Protein AF-0000000068953490 (afdb_homodimer)

Foldseek 3Di:
DPPVQADPLQSVLVVVVVVCLVVLHCPCQVVFADQFAWEAEQQDPDIFTGDLQVSVLVNQVSVFWAPKDWDDKDADNNNFKMKIWMWTAGPRRIKIKIWIFGADPSNHTRYTYIHMDDPVRSVRSCVSSCVVCVVVVCSRNVND/DPPVQADPLQSVLVVVVVVCLVVLHCPCQVVQADQFAWEAEQQDDDIFTGDLQVSVLVNQVSVFWAPKDWDDKDADNNNFKMKIWMWTAGPRRIKIKIWIFGADPSNHTRYTYIHMDDPVRSVRSCVSSCVVCVVVVCSRNVND

Structure (mmCIF, N/CA/C/O backbone):
data_AF-0000000068953490-model_v1
#
loop_
_entity.id
_entity.type
_entity.pdbx_description
1 polymer 'SnoaL-like domain-containing protein'
#
loop_
_atom_site.group_PDB
_atom_site.id
_atom_site.type_symbol
_atom_site.label_atom_id
_atom_site.label_alt_id
_atom_site.label_comp_id
_atom_site.label_asym_id
_atom_site.label_entity_id
_atom_site.label_seq_id
_atom_site.pdbx_PDB_ins_code
_atom_site.Cartn_x
_atom_site.Cartn_y
_atom_site.Cartn_z
_atom_site.occupancy
_atom_site.B_iso_or_equiv
_atom_site.auth_seq_id
_atom_site.auth_comp_id
_atom_site.auth_asym_id
_atom_site.auth_atom_id
_atom_site.pdbx_PDB_model_num
ATOM 1 N N . MET A 1 1 ? -9.57 1.646 17.422 1 34.06 1 MET A N 1
ATOM 2 C CA . MET A 1 1 ? -9.07 0.283 17.266 1 34.06 1 MET A CA 1
ATOM 3 C C . MET A 1 1 ? -7.746 0.105 18 1 34.06 1 MET A C 1
ATOM 5 O O . MET A 1 1 ? -6.805 0.868 17.781 1 34.06 1 MET A O 1
ATOM 9 N N . THR A 1 2 ? -7.766 -0.18 19.203 1 41.41 2 THR A N 1
ATOM 10 C CA . THR A 1 2 ? -6.609 -0.344 20.078 1 41.41 2 THR A CA 1
ATOM 11 C C . THR A 1 2 ? -5.566 -1.246 19.438 1 41.41 2 THR A C 1
ATOM 13 O O . THR A 1 2 ? -5.836 -2.414 19.141 1 41.41 2 THR A O 1
ATOM 16 N N . THR A 1 3 ? -4.73 -0.692 18.531 1 54.97 3 THR A N 1
ATOM 17 C CA . THR A 1 3 ? -3.637 -1.532 18.062 1 54.97 3 THR A CA 1
ATOM 18 C C . THR A 1 3 ? -2.748 -1.966 19.219 1 54.97 3 THR A C 1
ATOM 20 O O . THR A 1 3 ? -2.102 -1.132 19.859 1 54.97 3 THR A O 1
ATOM 23 N N . THR A 1 4 ? -3.029 -3.111 19.734 1 63.22 4 THR A N 1
ATOM 24 C CA . THR A 1 4 ? -2.457 -3.566 21 1 63.22 4 THR A CA 1
ATOM 25 C C . THR A 1 4 ? -0.944 -3.717 20.891 1 63.22 4 THR A C 1
ATOM 27 O O . THR A 1 4 ? -0.24 -3.754 21.906 1 63.22 4 THR A O 1
ATOM 30 N N . ASN A 1 5 ? -0.38 -3.436 19.703 1 84.12 5 ASN A N 1
ATOM 31 C CA . ASN A 1 5 ? 1.035 -3.791 19.688 1 84.12 5 ASN A CA 1
ATOM 32 C C . ASN A 1 5 ? 1.907 -2.588 19.328 1 84.12 5 ASN A C 1
ATOM 34 O O . ASN A 1 5 ? 3.119 -2.727 19.156 1 84.12 5 ASN A O 1
ATOM 38 N N . LEU A 1 6 ? 1.265 -1.384 19.375 1 91.69 6 LEU A N 1
ATOM 39 C CA . LEU A 1 6 ? 2.045 -0.165 19.188 1 91.69 6 LEU A CA 1
ATOM 40 C C . LEU A 1 6 ? 2.619 0.313 20.531 1 91.69 6 LEU A C 1
ATOM 42 O O . LEU A 1 6 ? 2.002 0.122 21.578 1 91.69 6 LEU A O 1
ATOM 46 N N . ILE A 1 7 ? 3.836 0.939 20.438 1 94.06 7 ILE A N 1
ATOM 47 C CA . ILE A 1 7 ? 4.34 1.554 21.656 1 94.06 7 ILE A CA 1
ATOM 48 C C . ILE A 1 7 ? 3.34 2.588 22.156 1 94.06 7 ILE A C 1
ATOM 50 O O . ILE A 1 7 ? 2.65 3.236 21.375 1 94.06 7 ILE A O 1
ATOM 54 N N . PRO A 1 8 ? 3.201 2.756 23.438 1 93.94 8 PRO A N 1
ATOM 55 C CA . PRO A 1 8 ? 2.162 3.617 24 1 93.94 8 PRO A CA 1
ATOM 56 C C . PRO A 1 8 ? 2.203 5.039 23.453 1 93.94 8 PRO A C 1
ATOM 58 O O . PRO A 1 8 ? 1.158 5.613 23.141 1 93.94 8 PRO A O 1
ATOM 61 N N . ALA A 1 9 ? 3.418 5.598 23.312 1 94.75 9 ALA A N 1
ATOM 62 C CA . ALA A 1 9 ? 3.531 6.961 22.812 1 94.75 9 ALA A CA 1
ATOM 63 C C . ALA A 1 9 ? 2.99 7.062 21.391 1 94.75 9 ALA A C 1
ATOM 65 O O . ALA A 1 9 ? 2.371 8.062 21.016 1 94.75 9 ALA A O 1
ATOM 66 N N . ALA A 1 10 ? 3.205 6.023 20.594 1 96.81 10 ALA A N 1
ATOM 67 C CA . ALA A 1 10 ? 2.701 5.996 19.234 1 96.81 10 ALA A CA 1
ATOM 68 C C . ALA A 1 10 ? 1.184 5.844 19.203 1 96.81 10 ALA A C 1
ATOM 70 O O . ALA A 1 10 ? 0.513 6.375 18.312 1 96.81 10 ALA A O 1
ATOM 71 N N . GLN A 1 11 ? 0.674 5.121 20.141 1 96.12 11 GLN A N 1
ATOM 72 C CA . GLN A 1 11 ? -0.771 4.941 20.234 1 96.12 11 GLN A CA 1
ATOM 73 C C . GLN A 1 11 ? -1.479 6.277 20.438 1 96.12 11 GLN A C 1
ATOM 75 O O . GLN A 1 11 ? -2.525 6.531 19.828 1 96.12 11 GLN A O 1
ATOM 80 N N . ALA A 1 12 ? -0.931 7.07 21.281 1 95.38 12 ALA A N 1
ATOM 81 C CA . ALA A 1 12 ? -1.506 8.391 21.547 1 95.38 12 ALA A CA 1
ATOM 82 C C . ALA A 1 12 ? -1.511 9.242 20.281 1 95.38 12 ALA A C 1
ATOM 84 O O . ALA A 1 12 ? -2.492 9.93 19.984 1 95.38 12 ALA A O 1
ATOM 85 N N . SER A 1 13 ? -0.402 9.195 19.531 1 97.19 13 SER A N 1
ATOM 86 C CA . SER A 1 13 ? -0.314 9.93 18.266 1 97.19 13 SER A CA 1
ATOM 87 C C . SER A 1 13 ? -1.329 9.414 17.266 1 97.19 13 SER A C 1
ATOM 89 O O . SER A 1 13 ? -1.956 10.203 16.547 1 97.19 13 SER A O 1
ATOM 91 N N . LEU A 1 14 ? -1.494 8.117 17.203 1 96.81 14 LEU A N 1
ATOM 92 C CA . LEU A 1 14 ? -2.445 7.516 16.266 1 96.81 14 LEU A CA 1
ATOM 93 C C . LEU A 1 14 ? -3.875 7.918 16.625 1 96.81 14 LEU A C 1
ATOM 95 O O . LEU A 1 14 ? -4.684 8.195 15.734 1 96.81 14 LEU A O 1
ATOM 99 N N . GLU A 1 15 ? -4.18 7.922 17.875 1 95.75 15 GLU A N 1
ATOM 100 C CA . GLU A 1 15 ? -5.492 8.375 18.312 1 95.75 15 GLU A CA 1
ATOM 101 C C . GLU A 1 15 ? -5.738 9.828 17.922 1 95.75 15 GLU A C 1
ATOM 103 O O . GLU A 1 15 ? -6.82 10.172 17.453 1 95.75 15 GLU A O 1
ATOM 108 N N . ALA A 1 16 ? -4.773 10.656 18.172 1 95.75 16 ALA A N 1
ATOM 109 C CA . ALA A 1 16 ? -4.871 12.055 17.766 1 95.75 16 ALA A CA 1
ATOM 110 C C . ALA A 1 16 ? -5.086 12.188 16.266 1 95.75 16 ALA A C 1
ATOM 112 O O . ALA A 1 16 ? -5.871 13.023 15.812 1 95.75 16 ALA A O 1
ATOM 113 N N . TRP A 1 17 ? -4.41 11.359 15.5 1 95.94 17 TRP A N 1
ATOM 114 C CA . TRP A 1 17 ? -4.562 11.32 14.055 1 95.94 17 TRP A CA 1
ATOM 115 C C . TRP A 1 17 ? -6.008 11.023 13.664 1 95.94 17 TRP A C 1
ATOM 117 O O . TRP A 1 17 ? -6.602 11.742 12.859 1 95.94 17 TRP A O 1
ATOM 127 N N . HIS A 1 18 ? -6.559 10.008 14.242 1 95.06 18 HIS A N 1
ATOM 128 C CA . HIS A 1 18 ? -7.93 9.617 13.945 1 95.06 18 HIS A CA 1
ATOM 129 C C . HIS A 1 18 ? -8.914 10.727 14.328 1 95.06 18 HIS A C 1
ATOM 131 O O . HIS A 1 18 ? -9.883 10.969 13.609 1 95.06 18 HIS A O 1
ATOM 137 N N . GLN A 1 19 ? -8.641 11.398 15.391 1 94.19 19 GLN A N 1
ATOM 138 C CA . GLN A 1 19 ? -9.5 12.492 15.828 1 94.19 19 GLN A CA 1
ATOM 139 C C . GLN A 1 19 ? -9.445 13.656 14.852 1 94.19 19 GLN A C 1
ATOM 141 O O . GLN A 1 19 ? -10.469 14.273 14.547 1 94.19 19 GLN A O 1
ATOM 146 N N . MET A 1 20 ? -8.281 13.969 14.398 1 93.62 20 MET A N 1
ATOM 147 C CA . MET A 1 20 ? -8.125 15.055 13.438 1 93.62 20 MET A CA 1
ATOM 148 C C . MET A 1 20 ? -8.906 14.773 12.164 1 93.62 20 MET A C 1
ATOM 150 O O . MET A 1 20 ? -9.57 15.656 11.625 1 93.62 20 MET A O 1
ATOM 154 N N . LEU A 1 21 ? -8.82 13.539 11.68 1 90.44 21 LEU A N 1
ATOM 155 C CA . LEU A 1 21 ? -9.555 13.141 10.484 1 90.44 21 LEU A CA 1
ATOM 156 C C . LEU A 1 21 ? -11.062 13.227 10.719 1 90.44 21 LEU A C 1
ATOM 158 O O . LEU A 1 21 ? -11.797 13.727 9.867 1 90.44 21 LEU A O 1
ATOM 162 N N . ALA A 1 22 ? -11.461 12.773 11.891 1 89.94 22 ALA A N 1
ATOM 163 C CA . ALA A 1 22 ? -12.875 12.781 12.234 1 89.94 22 ALA A CA 1
ATOM 164 C C . ALA A 1 22 ? -13.414 14.211 12.305 1 89.94 22 ALA A C 1
ATOM 166 O O . ALA A 1 22 ? -14.562 14.461 11.93 1 89.94 22 ALA A O 1
ATOM 167 N N . ASN A 1 23 ? -12.555 15.125 12.672 1 89.88 23 ASN A N 1
ATOM 168 C CA . ASN A 1 23 ? -12.969 16.516 12.859 1 89.88 23 ASN A CA 1
ATOM 169 C C . ASN A 1 23 ? -12.758 17.328 11.586 1 89.88 23 ASN A C 1
ATOM 171 O O . ASN A 1 23 ? -13.18 18.484 11.508 1 89.88 23 ASN A O 1
ATOM 175 N N . GLY A 1 24 ? -12.062 16.781 10.664 1 85.81 24 GLY A N 1
ATOM 176 C CA . GLY A 1 24 ? -11.797 17.484 9.422 1 85.81 24 GLY A CA 1
ATOM 177 C C . GLY A 1 24 ? -10.797 18.609 9.578 1 85.81 24 GLY A C 1
ATOM 178 O O . GLY A 1 24 ? -10.836 19.578 8.828 1 85.81 24 GLY A O 1
ATOM 179 N N . SER A 1 25 ? -10.039 18.578 10.617 1 88.75 25 SER A N 1
ATOM 180 C CA . SER A 1 25 ? -9.055 19.625 10.891 1 88.75 25 SER A CA 1
ATOM 181 C C . SER A 1 25 ? -7.688 19.031 11.203 1 88.75 25 SER A C 1
ATOM 183 O O . SER A 1 25 ? -7.59 18.031 11.938 1 88.75 25 SER A O 1
ATOM 185 N N . MET A 1 26 ? -6.641 19.703 10.578 1 88.5 26 MET A N 1
ATOM 186 C CA . MET A 1 26 ? -5.273 19.25 10.82 1 88.5 26 MET A CA 1
ATOM 187 C C . MET A 1 26 ? -4.586 20.109 11.867 1 88.5 26 MET A C 1
ATOM 189 O O . MET A 1 26 ? -3.363 20.078 12 1 88.5 26 MET A O 1
ATOM 193 N N . ALA A 1 27 ? -5.23 20.844 12.594 1 87.75 27 ALA A N 1
ATOM 194 C CA . ALA A 1 27 ? -4.684 21.797 13.562 1 87.75 27 ALA A CA 1
ATOM 195 C C . ALA A 1 27 ? -3.818 21.094 14.602 1 87.75 27 ALA A C 1
ATOM 197 O O . ALA A 1 27 ? -2.855 21.672 15.109 1 87.75 27 ALA A O 1
ATOM 198 N N . GLY A 1 28 ? -3.932 19.844 14.875 1 91.62 28 GLY A N 1
ATOM 199 C CA . GLY A 1 28 ? -3.17 19.125 15.883 1 91.62 28 GLY A CA 1
ATOM 200 C C . GLY A 1 28 ? -2.008 18.328 15.312 1 91.62 28 GLY A C 1
ATOM 201 O O . GLY A 1 28 ? -1.308 17.625 16.031 1 91.62 28 GLY A O 1
ATOM 202 N N . LEU A 1 29 ? -1.695 18.547 14.062 1 94.25 29 LEU A N 1
ATOM 203 C CA . LEU A 1 29 ? -0.716 17.719 13.375 1 94.25 29 LEU A CA 1
ATOM 204 C C . LEU A 1 29 ? 0.684 17.953 13.938 1 94.25 29 LEU A C 1
ATOM 206 O O . LEU A 1 29 ? 1.436 17 14.148 1 94.25 29 LEU A O 1
ATOM 210 N N . ASP A 1 30 ? 1.033 19.156 14.273 1 93.62 30 ASP A N 1
ATOM 211 C CA . ASP A 1 30 ? 2.369 19.516 14.742 1 93.62 30 ASP A CA 1
ATOM 212 C C . ASP A 1 30 ? 2.713 18.766 16.031 1 93.62 30 ASP A C 1
ATOM 214 O O . ASP A 1 30 ? 3.875 18.453 16.281 1 93.62 30 ASP A O 1
ATOM 218 N N . ALA A 1 31 ? 1.752 18.484 16.781 1 95.06 31 ALA A N 1
ATOM 219 C CA . ALA A 1 31 ? 1.963 17.859 18.094 1 95.06 31 ALA A CA 1
ATOM 220 C C . ALA A 1 31 ? 2.367 16.391 17.938 1 95.06 31 ALA A C 1
ATOM 222 O O . ALA A 1 31 ? 2.939 15.812 18.859 1 95.06 31 ALA A O 1
ATOM 223 N N . ILE A 1 32 ? 2.086 15.836 16.797 1 97.25 32 ILE A N 1
ATOM 224 C CA . ILE A 1 32 ? 2.293 14.391 16.719 1 97.25 32 ILE A CA 1
ATOM 225 C C . ILE A 1 32 ? 3.283 14.078 15.594 1 97.25 32 ILE A C 1
ATOM 227 O O . ILE A 1 32 ? 3.533 12.906 15.289 1 97.25 32 ILE A O 1
ATOM 231 N N . VAL A 1 33 ? 3.848 15.055 14.969 1 97.94 33 VAL A N 1
ATOM 232 C CA . VAL A 1 33 ? 4.766 14.844 13.852 1 97.94 33 VAL A CA 1
ATOM 233 C C . VAL A 1 33 ? 6.172 15.281 14.25 1 97.94 33 VAL A C 1
ATOM 235 O O . VAL A 1 33 ? 6.352 16.312 14.891 1 97.94 33 VAL A O 1
ATOM 238 N N . ALA A 1 34 ? 7.18 14.516 13.883 1 97.88 34 ALA A N 1
ATOM 239 C CA . ALA A 1 34 ? 8.578 14.844 14.141 1 97.88 34 ALA A CA 1
ATOM 240 C C . ALA A 1 34 ? 9.055 15.984 13.25 1 97.88 34 ALA A C 1
ATOM 242 O O . ALA A 1 34 ? 8.516 16.188 12.156 1 97.88 34 ALA A O 1
ATOM 243 N N . ASP A 1 35 ? 10.117 16.656 13.609 1 93.5 35 ASP A N 1
ATOM 244 C CA . ASP A 1 35 ? 10.648 17.781 12.859 1 93.5 35 ASP A CA 1
ATOM 245 C C . ASP A 1 35 ? 11.18 17.344 11.492 1 93.5 35 ASP A C 1
ATOM 247 O O . ASP A 1 35 ? 11.031 18.062 10.5 1 93.5 35 ASP A O 1
ATOM 251 N N . GLU A 1 36 ? 11.734 16.203 11.492 1 94.88 36 GLU A N 1
ATOM 252 C CA . GLU A 1 36 ? 12.367 15.711 10.273 1 94.88 36 GLU A CA 1
ATOM 253 C C . GLU A 1 36 ? 11.461 14.734 9.523 1 94.88 36 GLU A C 1
ATOM 255 O O . GLU A 1 36 ? 11.938 13.836 8.836 1 94.88 36 GLU A O 1
ATOM 260 N N . VAL A 1 37 ? 10.188 14.867 9.75 1 97.62 37 VAL A N 1
ATOM 261 C CA . VAL A 1 37 ? 9.219 13.969 9.141 1 97.62 37 VAL A CA 1
ATOM 262 C C . VAL A 1 37 ? 9.375 14 7.621 1 97.62 37 VAL A C 1
ATOM 264 O O . VAL A 1 37 ? 9.703 15.039 7.047 1 97.62 37 VAL A O 1
ATOM 267 N N . VAL A 1 38 ? 9.164 12.875 7.004 1 97.75 38 VAL A N 1
ATOM 268 C CA . VAL A 1 38 ? 9.148 12.758 5.551 1 97.75 38 VAL A CA 1
ATOM 269 C C . VAL A 1 38 ? 7.809 12.188 5.09 1 97.75 38 VAL A C 1
ATOM 271 O O . VAL A 1 38 ? 7.316 11.211 5.66 1 97.75 38 VAL A O 1
ATOM 274 N N . PHE A 1 39 ? 7.262 12.875 4.078 1 97.94 39 PHE A N 1
ATOM 275 C CA . PHE A 1 39 ? 6.059 12.375 3.424 1 97.94 39 PHE A CA 1
ATOM 276 C C . PHE A 1 39 ? 6.398 11.758 2.072 1 97.94 39 PHE A C 1
ATOM 278 O O . PHE A 1 39 ? 7.07 12.383 1.249 1 97.94 39 PHE A O 1
ATOM 285 N N . ARG A 1 40 ? 5.969 10.539 1.843 1 98.38 40 ARG A N 1
ATOM 286 C CA . ARG A 1 40 ? 6.145 9.859 0.564 1 98.38 40 ARG A CA 1
ATOM 287 C C . ARG A 1 40 ? 4.805 9.664 -0.141 1 98.38 40 ARG A C 1
ATOM 289 O O . ARG A 1 40 ? 3.979 8.867 0.298 1 98.38 40 ARG A O 1
ATOM 296 N N . SER A 1 41 ? 4.652 10.375 -1.213 1 97.62 41 SER A N 1
ATOM 297 C CA . SER A 1 41 ? 3.42 10.438 -1.995 1 97.62 41 SER A CA 1
ATOM 298 C C . SER A 1 41 ? 3.244 9.18 -2.84 1 97.62 41 SER A C 1
ATOM 300 O O . SER A 1 41 ? 4.227 8.594 -3.305 1 97.62 41 SER A O 1
ATOM 302 N N . PRO A 1 42 ? 1.965 8.805 -3.039 1 98.38 42 PRO A N 1
ATOM 303 C CA . PRO A 1 42 ? 1.751 7.73 -4.012 1 98.38 42 PRO A CA 1
ATOM 304 C C . PRO A 1 42 ? 2.088 8.156 -5.441 1 98.38 42 PRO A C 1
ATOM 306 O O . PRO A 1 42 ? 2.242 7.305 -6.32 1 98.38 42 PRO A O 1
ATOM 309 N N . VAL A 1 43 ? 2.248 9.391 -5.648 1 97.5 43 VAL A N 1
ATOM 310 C CA . VAL A 1 43 ? 2.391 9.93 -6.996 1 97.5 43 VAL A CA 1
ATOM 311 C C . VAL A 1 43 ? 3.861 10.234 -7.277 1 97.5 43 VAL A C 1
ATOM 313 O O . VAL A 1 43 ? 4.402 9.805 -8.297 1 97.5 43 VAL A O 1
ATOM 316 N N . ALA A 1 44 ? 4.488 10.883 -6.352 1 96.19 44 ALA A N 1
ATOM 317 C CA . ALA A 1 44 ? 5.812 11.453 -6.594 1 96.19 44 ALA A CA 1
ATOM 318 C C . ALA A 1 44 ? 6.91 10.5 -6.125 1 96.19 44 ALA A C 1
ATOM 320 O O . ALA A 1 44 ? 6.773 9.844 -5.09 1 96.19 44 ALA A O 1
ATOM 321 N N . HIS A 1 45 ? 8.008 10.484 -6.824 1 96.06 45 HIS A N 1
ATOM 322 C CA . HIS A 1 45 ? 9.172 9.68 -6.457 1 96.06 45 HIS A CA 1
ATOM 323 C C . HIS A 1 45 ? 9.914 10.297 -5.273 1 96.06 45 HIS A C 1
ATOM 325 O O . HIS A 1 45 ? 10.234 9.594 -4.305 1 96.06 45 HIS A O 1
ATOM 331 N N . THR A 1 46 ? 10.148 11.555 -5.371 1 95.81 46 THR A N 1
ATOM 332 C CA . THR A 1 46 ? 10.906 12.258 -4.344 1 95.81 46 THR A CA 1
ATOM 333 C C . THR A 1 46 ? 10.031 12.555 -3.133 1 95.81 46 THR A C 1
ATOM 335 O O . THR A 1 46 ? 8.93 13.086 -3.275 1 95.81 46 THR A O 1
ATOM 338 N N . PRO A 1 47 ? 10.461 12.234 -1.989 1 97.06 47 PRO A N 1
ATOM 339 C CA . PRO A 1 47 ? 9.68 12.531 -0.788 1 97.06 47 PRO A CA 1
ATOM 340 C C . PRO A 1 47 ? 9.578 14.023 -0.499 1 97.06 47 PRO A C 1
ATOM 342 O O . PRO A 1 47 ? 10.43 14.805 -0.942 1 97.06 47 PRO A O 1
ATOM 345 N N . TYR A 1 48 ? 8.562 14.453 0.227 1 96.44 48 TYR A N 1
ATOM 346 C CA . TYR A 1 48 ? 8.359 15.82 0.695 1 96.44 48 TYR A CA 1
ATOM 347 C C . TYR A 1 48 ? 8.828 15.977 2.135 1 96.44 48 TYR A C 1
ATOM 349 O O . TYR A 1 48 ? 8.328 15.312 3.039 1 96.44 48 TYR A O 1
ATOM 357 N N . PRO A 1 49 ? 9.758 16.859 2.381 1 96.75 49 PRO A N 1
ATOM 358 C CA . PRO A 1 49 ? 10.367 16.969 3.711 1 96.75 49 PRO A CA 1
ATOM 359 C C . PRO A 1 49 ? 9.656 17.984 4.605 1 96.75 49 PRO A C 1
ATOM 361 O O . PRO A 1 49 ? 9.25 19.047 4.137 1 96.75 49 PRO A O 1
ATOM 364 N N . GLY A 1 50 ? 9.5 17.578 5.895 1 94.75 50 GLY A N 1
ATOM 365 C CA . GLY A 1 50 ? 9.203 18.578 6.906 1 94.75 50 GLY A CA 1
ATOM 366 C C . GLY A 1 50 ? 7.723 18.703 7.215 1 94.75 50 GLY A C 1
ATOM 367 O O . GLY A 1 50 ? 6.887 18.188 6.469 1 94.75 50 GLY A O 1
ATOM 368 N N . ARG A 1 51 ? 7.426 19.375 8.219 1 9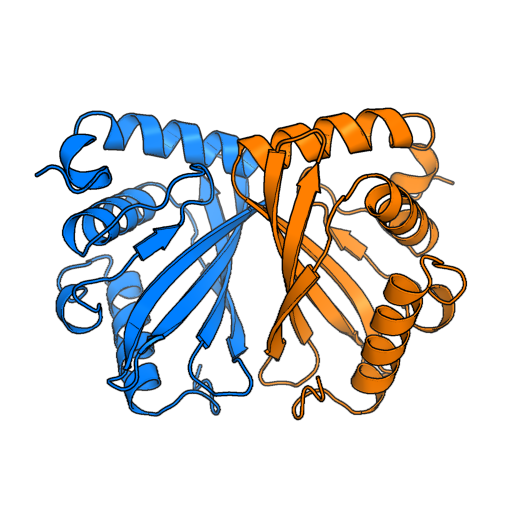4.31 51 ARG A N 1
ATOM 369 C CA . ARG A 1 51 ? 6.082 19.5 8.781 1 94.31 51 ARG A CA 1
ATOM 370 C C . ARG A 1 51 ? 5.184 20.328 7.867 1 94.31 51 ARG A C 1
ATOM 372 O O . ARG A 1 51 ? 3.996 20.031 7.719 1 94.31 51 ARG A O 1
ATOM 379 N N . ALA A 1 52 ? 5.746 21.344 7.266 1 93.25 52 ALA A N 1
ATOM 380 C CA . ALA A 1 52 ? 4.941 22.188 6.391 1 93.25 52 ALA A CA 1
ATOM 381 C C . ALA A 1 52 ? 4.414 21.406 5.195 1 93.25 52 ALA A C 1
ATOM 383 O O . ALA A 1 52 ? 3.238 21.531 4.836 1 93.25 52 ALA A O 1
ATOM 384 N N . ALA A 1 53 ? 5.27 20.609 4.621 1 94.06 53 ALA A N 1
ATOM 385 C CA . ALA A 1 53 ? 4.891 19.844 3.438 1 94.06 53 ALA A CA 1
ATOM 386 C C . ALA A 1 53 ? 3.82 18.797 3.773 1 94.06 53 ALA A C 1
ATOM 388 O O . ALA A 1 53 ? 2.801 18.703 3.086 1 94.06 53 ALA A O 1
ATOM 389 N N . ILE A 1 54 ? 4.027 18.031 4.809 1 94.44 54 ILE A N 1
ATOM 390 C CA . ILE A 1 54 ? 3.061 17 5.16 1 94.44 54 ILE A CA 1
ATOM 391 C C . ILE A 1 54 ? 1.732 17.641 5.555 1 94.44 54 ILE A C 1
ATOM 393 O O . ILE A 1 54 ? 0.664 17.141 5.203 1 94.44 54 ILE A O 1
ATOM 397 N N . GLY A 1 55 ? 1.809 18.719 6.32 1 93.38 55 GLY A N 1
ATOM 398 C CA . GLY A 1 55 ? 0.584 19.422 6.672 1 93.38 55 GLY A CA 1
ATOM 399 C C . GLY A 1 55 ? -0.215 19.875 5.465 1 93.38 55 GLY A C 1
ATOM 400 O O . GLY A 1 55 ? -1.431 19.672 5.41 1 93.38 55 GLY A O 1
ATOM 401 N N . LEU A 1 56 ? 0.468 20.438 4.523 1 93.75 56 LEU A N 1
ATOM 402 C CA . LEU A 1 56 ? -0.17 20.922 3.299 1 93.75 56 LEU A CA 1
ATOM 403 C C . LEU A 1 56 ? -0.792 19.766 2.525 1 93.75 56 LEU A C 1
ATOM 405 O O . LEU A 1 56 ? -1.952 19.828 2.115 1 93.75 56 LEU A O 1
ATOM 409 N N . VAL A 1 57 ? -0.039 18.703 2.332 1 94.81 57 VAL A N 1
ATOM 410 C CA . VAL A 1 57 ? -0.496 17.547 1.556 1 94.81 57 VAL A CA 1
ATOM 411 C C . VAL A 1 57 ? -1.715 16.922 2.229 1 94.81 57 VAL A C 1
ATOM 413 O O . VAL A 1 57 ? -2.727 16.656 1.575 1 94.81 57 VAL A O 1
ATOM 416 N N . LEU A 1 58 ? -1.626 16.672 3.518 1 94.31 58 LEU A N 1
ATOM 417 C CA . LEU A 1 58 ? -2.693 15.992 4.242 1 94.31 58 LEU A CA 1
ATOM 418 C C . LEU A 1 58 ? -3.953 16.844 4.289 1 94.31 58 LEU A C 1
ATOM 420 O O . LEU A 1 58 ? -5.066 16.328 4.164 1 94.31 58 LEU A O 1
ATOM 424 N N . THR A 1 59 ? -3.777 18.156 4.469 1 93.06 59 THR A N 1
ATOM 425 C CA . THR A 1 59 ? -4.914 19.062 4.43 1 93.06 59 THR A CA 1
ATOM 426 C C . THR A 1 59 ? -5.586 19.047 3.062 1 93.06 59 THR A C 1
ATOM 428 O O . THR A 1 59 ? -6.812 18.969 2.969 1 93.06 59 THR A O 1
ATOM 431 N N . THR A 1 60 ? -4.816 19.078 2.088 1 94.25 60 THR A N 1
ATOM 432 C CA . THR A 1 60 ? -5.332 19.109 0.724 1 94.25 60 THR A CA 1
ATOM 433 C C . THR A 1 60 ? -6.039 17.797 0.386 1 94.25 60 THR A C 1
ATOM 435 O O . THR A 1 60 ? -7.152 17.812 -0.145 1 94.25 60 THR A O 1
ATOM 438 N N . VAL A 1 61 ? -5.402 16.656 0.729 1 94.75 61 VAL A N 1
ATOM 439 C CA . VAL A 1 61 ? -5.961 15.367 0.343 1 94.75 61 VAL A CA 1
ATOM 440 C C . VAL A 1 61 ? -7.273 15.133 1.084 1 94.75 61 VAL A C 1
ATOM 442 O O . VAL A 1 61 ? -8.188 14.492 0.553 1 94.75 61 VAL A O 1
ATOM 445 N N . ASN A 1 62 ? -7.398 15.609 2.271 1 91.69 62 ASN A N 1
ATOM 446 C CA . ASN A 1 62 ? -8.648 15.531 3.021 1 91.69 62 ASN A CA 1
ATOM 447 C C . ASN A 1 62 ? -9.781 16.234 2.297 1 91.69 62 ASN A C 1
ATOM 449 O O . ASN A 1 62 ? -10.953 15.875 2.453 1 91.69 62 ASN A O 1
ATOM 453 N N . GLN A 1 63 ? -9.477 17.203 1.497 1 91.81 63 GLN A N 1
ATOM 454 C CA . GLN A 1 63 ? -10.469 17.938 0.718 1 91.81 63 GLN A CA 1
ATOM 455 C C . GLN A 1 63 ? -10.797 17.203 -0.578 1 91.81 63 GLN A C 1
ATOM 457 O O . GLN A 1 63 ? -11.844 17.438 -1.184 1 91.81 63 GLN A O 1
ATOM 462 N N . VAL A 1 64 ? -9.953 16.422 -0.976 1 95.12 64 VAL A N 1
ATOM 463 C CA . VAL A 1 64 ? -10.055 15.75 -2.27 1 95.12 64 VAL A CA 1
ATOM 464 C C . VAL A 1 64 ? -10.82 14.438 -2.113 1 95.12 64 VAL A C 1
ATOM 466 O O . VAL A 1 64 ? -11.672 14.102 -2.941 1 95.12 64 VAL A O 1
ATOM 469 N N . PHE A 1 65 ? -10.5 13.656 -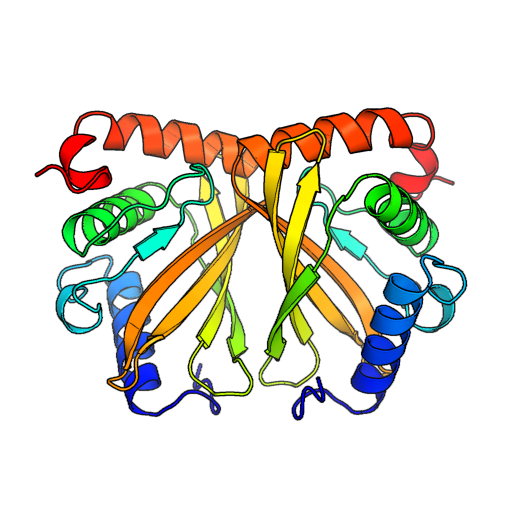1.067 1 96.62 65 PHE A N 1
ATOM 470 C CA . PHE A 1 65 ? -11.094 12.344 -0.851 1 96.62 65 PHE A CA 1
ATOM 471 C C . PHE A 1 65 ? -12.57 12.469 -0.5 1 96.62 65 PHE A C 1
ATOM 473 O O . PHE A 1 65 ? -12.961 13.367 0.251 1 96.62 65 PHE A O 1
ATOM 480 N N . GLN A 1 66 ? -13.344 11.664 -1.069 1 96.75 66 GLN A N 1
ATOM 481 C CA . GLN A 1 66 ? -14.75 11.477 -0.749 1 96.75 66 GLN A CA 1
ATOM 482 C C . GLN A 1 66 ? -15.016 10.078 -0.188 1 96.75 66 GLN A C 1
ATOM 484 O O . GLN A 1 66 ? -14.336 9.125 -0.56 1 96.75 66 GLN A O 1
ATOM 489 N N . ASP A 1 67 ? -16 9.969 0.768 1 96.38 67 ASP A N 1
ATOM 490 C CA . ASP A 1 67 ? -16.422 8.695 1.346 1 96.38 67 ASP A CA 1
ATOM 491 C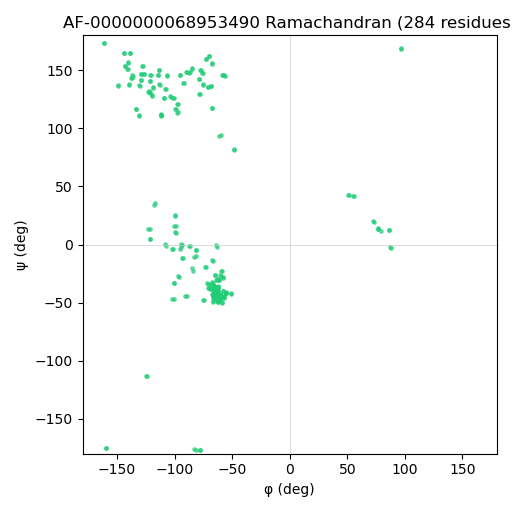 C . ASP A 1 67 ? -15.219 7.945 1.936 1 96.38 67 ASP A C 1
ATOM 493 O O . ASP A 1 67 ? -15.078 6.734 1.734 1 96.38 67 ASP A O 1
ATOM 497 N N . PHE A 1 68 ? -14.43 8.664 2.566 1 97.06 68 PHE A N 1
ATOM 498 C CA . PHE A 1 68 ? -13.211 8.109 3.143 1 97.06 68 PHE A CA 1
ATOM 499 C C . PHE A 1 68 ? -13.531 7.211 4.328 1 97.06 68 PHE A C 1
ATOM 501 O O . PHE A 1 68 ? -14.328 7.582 5.195 1 97.06 68 PHE A O 1
ATOM 508 N N . ARG A 1 69 ? -12.859 6.004 4.391 1 97 69 ARG A N 1
ATOM 509 C CA . ARG A 1 69 ? -13.023 5.074 5.504 1 97 69 ARG A CA 1
ATOM 510 C C . ARG A 1 69 ? -11.742 4.277 5.738 1 97 69 ARG A C 1
ATOM 512 O O . ARG A 1 69 ? -11.141 3.77 4.793 1 97 69 ARG A O 1
ATOM 519 N N . TYR A 1 70 ? -11.43 4.156 7.031 1 97.44 70 TYR A N 1
ATOM 520 C CA . TYR A 1 70 ? -10.398 3.193 7.398 1 97.44 70 TYR A CA 1
ATOM 521 C C . TYR A 1 70 ? -10.992 1.798 7.559 1 97.44 70 TYR A C 1
ATOM 523 O O . TYR A 1 70 ? -12.164 1.652 7.906 1 97.44 70 TYR A O 1
ATOM 531 N N . HIS A 1 71 ? -10.18 0.863 7.32 1 97.31 71 HIS A N 1
ATOM 532 C CA . HIS A 1 71 ? -10.539 -0.543 7.465 1 97.31 71 HIS A CA 1
ATOM 533 C C . HIS A 1 71 ? -9.57 -1.267 8.398 1 97.31 71 HIS A C 1
ATOM 535 O O . HIS A 1 71 ? -9.539 -0.989 9.602 1 97.31 71 HIS A O 1
ATOM 541 N N . ARG A 1 72 ? -8.797 -2.172 7.906 1 96.56 72 ARG A N 1
ATOM 542 C CA . ARG A 1 72 ? -7.887 -2.941 8.75 1 96.56 72 ARG A CA 1
ATOM 543 C C . ARG A 1 72 ? -6.652 -2.125 9.109 1 96.56 72 ARG A C 1
ATOM 545 O O . ARG A 1 72 ? -6.242 -1.241 8.359 1 96.56 72 ARG A O 1
ATOM 552 N N . SER A 1 73 ? -6.129 -2.4 10.219 1 97.12 73 SER A N 1
ATOM 553 C CA . SER A 1 73 ? -4.832 -1.879 10.641 1 97.12 73 SER A CA 1
ATOM 554 C C . SER A 1 73 ? -3.85 -3.008 10.93 1 97.12 73 SER A C 1
ATOM 556 O O . SER A 1 73 ? -4.25 -4.082 11.391 1 97.12 73 SER A O 1
ATOM 558 N N . PHE A 1 74 ? -2.609 -2.744 10.641 1 96.94 74 PHE A N 1
ATOM 559 C CA . PHE A 1 74 ? -1.518 -3.691 10.836 1 96.94 74 PHE A CA 1
ATOM 560 C C . PHE A 1 74 ? -0.374 -3.047 11.609 1 96.94 74 PHE A C 1
ATOM 562 O O . PHE A 1 74 ? -0.033 -1.887 11.375 1 96.94 74 PHE A O 1
ATOM 569 N N . VAL A 1 75 ? 0.224 -3.793 12.477 1 96.44 75 VAL A N 1
ATOM 570 C CA . VAL A 1 75 ? 1.312 -3.242 13.281 1 96.44 75 VAL A CA 1
ATOM 571 C C . VAL A 1 75 ? 2.586 -4.055 13.055 1 96.44 75 VAL A C 1
ATOM 573 O O . VAL A 1 75 ? 2.533 -5.277 12.93 1 96.44 75 VAL A O 1
ATOM 576 N N . SER A 1 76 ? 3.713 -3.33 12.992 1 96.19 76 SER A N 1
ATOM 577 C CA . SER A 1 76 ? 5.004 -3.994 12.844 1 96.19 76 SER A CA 1
ATOM 578 C C . SER A 1 76 ? 5.391 -4.734 14.125 1 96.19 76 SER A C 1
ATOM 580 O O . SER A 1 76 ? 4.855 -4.449 15.195 1 96.19 76 SER A O 1
ATOM 582 N N . GLU A 1 77 ? 6.289 -5.602 14.008 1 89.75 77 GLU A N 1
ATOM 583 C CA . GLU A 1 77 ? 6.707 -6.418 15.148 1 89.75 77 GLU A CA 1
ATOM 584 C C . GLU A 1 77 ? 7.312 -5.555 16.25 1 89.75 77 GLU A C 1
ATOM 586 O O . GLU A 1 77 ? 7.102 -5.816 17.438 1 89.75 77 GLU A O 1
ATOM 591 N N . ASP A 1 78 ? 8.07 -4.523 15.836 1 92.25 78 ASP A N 1
ATOM 592 C CA . ASP A 1 78 ? 8.758 -3.703 16.828 1 92.25 78 ASP A CA 1
ATOM 593 C C . ASP A 1 78 ? 7.812 -2.66 17.422 1 92.25 78 ASP A C 1
ATOM 595 O O . ASP A 1 78 ? 8.219 -1.873 18.281 1 92.25 78 ASP A O 1
ATOM 599 N N . GLY A 1 79 ? 6.609 -2.59 16.922 1 94.06 79 GLY A N 1
ATOM 600 C CA . GLY A 1 79 ? 5.605 -1.698 17.484 1 94.06 79 GLY A CA 1
ATOM 601 C C . GLY A 1 79 ? 5.812 -0.247 17.094 1 94.06 79 GLY A C 1
ATOM 602 O O . GLY A 1 79 ? 5.188 0.649 17.656 1 94.06 79 GLY A O 1
ATOM 603 N N . HIS A 1 80 ? 6.68 0.039 16.094 1 97.06 80 HIS A N 1
ATOM 604 C CA . HIS A 1 80 ? 7.02 1.422 15.789 1 97.06 80 HIS A CA 1
ATOM 605 C C . HIS A 1 80 ? 6.383 1.864 14.477 1 97.06 80 HIS A C 1
ATOM 607 O O . HIS A 1 80 ? 6.562 3.006 14.047 1 97.06 80 HIS A O 1
ATOM 613 N N . SER A 1 81 ? 5.637 0.935 13.852 1 98.06 81 SER A N 1
ATOM 614 C CA . SER A 1 81 ? 5.012 1.289 12.578 1 98.06 81 SER A CA 1
ATOM 615 C C . SER A 1 81 ? 3.615 0.687 12.469 1 98.06 81 SER A C 1
ATOM 617 O O . SER A 1 81 ? 3.34 -0.369 13.039 1 98.06 81 SER A O 1
ATOM 619 N N . VAL A 1 82 ? 2.773 1.375 11.719 1 97.81 82 VAL A N 1
ATOM 620 C CA . VAL A 1 82 ? 1.417 0.899 11.477 1 97.81 82 VAL A CA 1
ATOM 621 C C . VAL A 1 82 ? 1.053 1.108 10.008 1 97.81 82 VAL A C 1
ATOM 623 O O . VAL A 1 82 ? 1.547 2.039 9.367 1 97.81 82 VAL A O 1
ATOM 626 N N . VAL A 1 83 ? 0.355 0.21 9.492 1 98.5 83 VAL A N 1
ATOM 627 C CA . VAL A 1 83 ? -0.305 0.356 8.195 1 98.5 83 VAL A CA 1
ATOM 628 C C . VAL A 1 83 ? -1.815 0.463 8.398 1 98.5 83 VAL A C 1
ATOM 630 O O . VAL A 1 83 ? -2.42 -0.375 9.07 1 98.5 83 VAL A O 1
ATOM 633 N N . LEU A 1 84 ? -2.375 1.532 7.84 1 98.31 84 LEU A N 1
ATOM 634 C CA . LEU A 1 84 ? -3.814 1.757 7.887 1 98.31 84 LEU A CA 1
ATOM 635 C C . LEU A 1 84 ? -4.43 1.627 6.496 1 98.31 84 LEU A C 1
ATOM 637 O O . LEU A 1 84 ? -4.137 2.428 5.605 1 98.31 84 LEU A O 1
ATOM 641 N N . GLU A 1 85 ? -5.227 0.571 6.34 1 98.69 85 GLU A N 1
ATOM 642 C CA . GLU A 1 85 ? -5.953 0.369 5.09 1 98.69 85 GLU A CA 1
ATOM 643 C C . GLU A 1 85 ? -7.141 1.322 4.98 1 98.69 85 GLU A C 1
ATOM 645 O O . GLU A 1 85 ? -7.867 1.529 5.953 1 98.69 85 GLU A O 1
ATOM 650 N N . PHE A 1 86 ? -7.312 1.898 3.756 1 98.5 86 PHE A N 1
ATOM 651 C CA . PHE A 1 86 ? -8.445 2.812 3.623 1 98.5 86 PHE A CA 1
ATOM 652 C C . PHE A 1 86 ? -9.078 2.693 2.242 1 98.5 86 PHE A C 1
ATOM 654 O O . PHE A 1 86 ? -8.492 2.098 1.334 1 98.5 86 PHE A O 1
ATOM 661 N N . SER A 1 87 ? -10.258 3.211 2.111 1 98.56 87 SER A N 1
ATOM 662 C CA . SER A 1 87 ? -10.922 3.447 0.834 1 98.56 87 SER A CA 1
ATOM 663 C C . SER A 1 87 ? -11.398 4.891 0.719 1 98.56 87 SER A C 1
ATOM 665 O O . SER A 1 87 ? -11.617 5.562 1.73 1 98.56 87 SER A O 1
ATOM 667 N N . ALA A 1 88 ? -11.492 5.328 -0.47 1 98.31 88 ALA A N 1
ATOM 668 C CA . ALA A 1 88 ? -12 6.656 -0.797 1 98.31 88 ALA A CA 1
ATOM 669 C C . ALA A 1 88 ? -12.422 6.742 -2.262 1 98.31 88 ALA A C 1
ATOM 671 O O . ALA A 1 88 ? -12.305 5.762 -3.002 1 98.31 88 ALA A O 1
ATOM 672 N N . ALA A 1 89 ? -12.977 7.785 -2.602 1 98.31 89 ALA A N 1
ATOM 673 C CA . ALA A 1 89 ? -13.242 8.133 -3.994 1 98.31 89 ALA A CA 1
ATOM 674 C C . ALA A 1 89 ? -12.68 9.516 -4.328 1 98.31 89 ALA A C 1
ATOM 676 O O . ALA A 1 89 ? -12.57 10.375 -3.451 1 98.31 89 ALA A O 1
ATOM 677 N N . VAL A 1 90 ? -12.25 9.648 -5.535 1 97.94 90 VAL A N 1
ATOM 678 C CA . VAL A 1 90 ? -11.805 10.93 -6.074 1 97.94 90 VAL A CA 1
ATOM 679 C C . VAL A 1 90 ? -12.414 11.148 -7.457 1 97.94 90 VAL A C 1
ATOM 681 O O . VAL A 1 90 ? -12.156 10.383 -8.391 1 97.94 90 VAL A O 1
ATOM 684 N N . ASP A 1 91 ? -13.234 12.195 -7.555 1 96.12 91 ASP A N 1
ATOM 685 C CA . ASP A 1 91 ? -13.828 12.562 -8.836 1 96.12 91 ASP A CA 1
ATOM 686 C C . ASP A 1 91 ? -14.5 11.359 -9.492 1 96.12 91 ASP A C 1
ATOM 688 O O . ASP A 1 91 ? -14.234 11.047 -10.656 1 96.12 91 ASP A O 1
ATOM 692 N N . GLY A 1 92 ? -15.172 10.609 -8.758 1 96.25 92 GLY A N 1
ATOM 693 C CA . GLY A 1 92 ? -15.984 9.508 -9.25 1 96.25 92 GLY A CA 1
ATOM 694 C C . GLY A 1 92 ? -15.211 8.211 -9.391 1 96.25 92 GLY A C 1
ATOM 695 O O . GLY A 1 92 ? -15.781 7.18 -9.758 1 96.25 92 GLY A O 1
ATOM 696 N N . LYS A 1 93 ? -13.961 8.234 -9.109 1 97.88 93 LYS A N 1
ATOM 697 C CA . LYS A 1 93 ? -13.141 7.027 -9.156 1 97.88 93 LYS A CA 1
ATOM 698 C C . LYS A 1 93 ? -12.914 6.465 -7.758 1 97.88 93 LYS A C 1
ATOM 700 O O . LYS A 1 93 ? -12.438 7.176 -6.867 1 97.88 93 LYS A O 1
ATOM 705 N N . ALA A 1 94 ? -13.25 5.219 -7.641 1 97.75 94 ALA A N 1
ATOM 706 C CA . ALA A 1 94 ? -12.992 4.555 -6.367 1 97.75 94 ALA A CA 1
ATOM 707 C C . ALA A 1 94 ? -11.523 4.145 -6.246 1 97.75 94 ALA A C 1
ATOM 709 O O . ALA A 1 94 ? -10.906 3.746 -7.234 1 97.75 94 ALA A O 1
ATOM 710 N N . LEU A 1 95 ? -11.023 4.281 -5.051 1 98.31 95 LEU A N 1
ATOM 711 C CA . LEU A 1 95 ? -9.68 3.766 -4.805 1 98.31 95 LEU A CA 1
ATOM 712 C C . LEU A 1 95 ? -9.57 3.168 -3.406 1 98.31 95 LEU A C 1
ATOM 714 O O . LEU A 1 95 ? -10.422 3.43 -2.549 1 98.31 95 LEU A O 1
ATOM 718 N N . LYS A 1 96 ? -8.703 2.281 -3.262 1 98.56 96 LYS A N 1
ATOM 719 C CA . LYS A 1 96 ? -8.211 1.747 -1.993 1 98.56 96 LYS A CA 1
ATOM 720 C C . LYS A 1 96 ? -6.746 2.105 -1.774 1 98.56 96 LYS A C 1
ATOM 722 O O . LYS A 1 96 ? -6.004 2.314 -2.736 1 98.56 96 LYS A O 1
ATOM 727 N N . GLY A 1 97 ? -6.352 2.246 -0.551 1 98.81 97 GLY A N 1
ATOM 728 C CA . GLY A 1 97 ? -4.961 2.584 -0.281 1 98.81 97 GLY A CA 1
ATOM 729 C C . GLY A 1 97 ? -4.527 2.24 1.131 1 98.81 97 GLY A C 1
ATOM 730 O O . GLY A 1 97 ? -5.254 1.562 1.861 1 98.81 97 GLY A O 1
ATOM 731 N N . ILE A 1 98 ? -3.291 2.631 1.453 1 98.88 98 ILE A N 1
ATOM 732 C CA . ILE A 1 98 ? -2.762 2.498 2.807 1 98.88 98 ILE A CA 1
ATOM 733 C C . ILE A 1 98 ? -2.008 3.768 3.193 1 98.88 98 ILE A C 1
ATOM 735 O O . ILE A 1 98 ? -1.366 4.398 2.348 1 98.88 98 ILE A O 1
ATOM 739 N N . ASP A 1 99 ? -2.09 4.113 4.441 1 98.69 99 ASP A N 1
ATOM 740 C CA . ASP A 1 99 ? -1.116 4.949 5.137 1 98.69 99 ASP A CA 1
ATOM 741 C C . ASP A 1 99 ? -0.122 4.098 5.922 1 98.69 99 ASP A C 1
ATOM 743 O O . ASP A 1 99 ? -0.509 3.367 6.836 1 98.69 99 ASP A O 1
ATOM 747 N N . MET A 1 100 ? 1.086 4.098 5.551 1 98.75 100 MET A N 1
ATOM 748 C CA . MET A 1 100 ? 2.146 3.465 6.328 1 98.75 100 MET A CA 1
ATOM 749 C C . MET A 1 100 ? 2.906 4.496 7.156 1 98.75 100 MET A C 1
ATOM 751 O O . MET A 1 100 ? 3.547 5.391 6.602 1 98.75 100 MET A O 1
ATOM 755 N N . ILE A 1 101 ? 2.814 4.344 8.445 1 98.62 101 ILE A N 1
ATOM 756 C CA . ILE A 1 101 ? 3.32 5.371 9.352 1 98.62 101 ILE A CA 1
ATOM 757 C C . ILE A 1 101 ? 4.406 4.777 10.242 1 98.62 101 ILE A C 1
ATOM 759 O O . ILE A 1 101 ? 4.215 3.721 10.852 1 98.62 101 ILE A O 1
ATOM 763 N N . ARG A 1 102 ? 5.516 5.41 10.273 1 98.62 102 ARG A N 1
ATOM 764 C CA . ARG A 1 102 ? 6.574 5.078 11.227 1 98.62 102 ARG A CA 1
ATOM 765 C C . ARG A 1 102 ? 6.695 6.141 12.312 1 98.62 102 ARG A C 1
ATOM 767 O O . ARG A 1 102 ? 6.727 7.34 12.016 1 98.62 102 ARG A O 1
ATOM 774 N N . PHE A 1 103 ? 6.789 5.688 13.547 1 98.38 103 PHE A N 1
ATOM 775 C CA . PHE A 1 103 ? 6.914 6.566 14.703 1 98.38 103 PHE A CA 1
ATOM 776 C C . PHE A 1 103 ? 8.328 6.52 15.266 1 98.38 103 PHE A C 1
ATOM 778 O O . PHE A 1 103 ? 8.977 5.473 15.25 1 98.38 103 PHE A O 1
ATOM 785 N N . ASP A 1 104 ? 8.766 7.641 15.758 1 97.94 104 ASP A N 1
ATOM 786 C CA . ASP A 1 104 ? 10.023 7.633 16.484 1 97.94 104 ASP A CA 1
ATOM 787 C C . ASP A 1 104 ? 9.812 7.195 17.938 1 97.94 104 ASP A C 1
ATOM 789 O O . ASP A 1 104 ? 8.711 6.805 18.312 1 97.94 104 ASP A O 1
ATOM 793 N N . ASP A 1 105 ? 10.836 7.215 18.719 1 96.5 105 ASP A N 1
ATOM 794 C CA . ASP A 1 105 ? 10.789 6.688 20.078 1 96.5 105 ASP A CA 1
ATOM 795 C C . ASP A 1 105 ? 9.836 7.504 20.953 1 96.5 105 ASP A C 1
ATOM 797 O O . ASP A 1 105 ? 9.289 6.992 21.938 1 96.5 105 ASP A O 1
ATOM 801 N N . ALA A 1 106 ? 9.648 8.742 20.609 1 97.19 106 ALA A N 1
ATOM 802 C CA . ALA A 1 106 ? 8.758 9.617 21.375 1 97.19 106 ALA A CA 1
ATOM 803 C C . ALA A 1 106 ? 7.316 9.492 20.891 1 97.19 106 ALA A C 1
ATOM 805 O O . ALA A 1 106 ? 6.426 10.172 21.391 1 97.19 106 ALA A O 1
ATOM 806 N N . GLY A 1 107 ? 7.125 8.648 19.859 1 97.56 107 GLY A N 1
ATOM 807 C CA . GLY A 1 107 ? 5.781 8.414 19.344 1 97.56 107 GLY A CA 1
ATOM 808 C C . GLY A 1 107 ? 5.344 9.43 18.312 1 97.56 107 GLY A C 1
ATOM 809 O O . GLY A 1 107 ? 4.16 9.523 17.984 1 97.56 107 GLY A O 1
ATOM 810 N N . ARG A 1 108 ? 6.297 10.172 17.875 1 98.38 108 ARG A N 1
ATOM 811 C CA . ARG A 1 108 ? 5.961 11.141 16.828 1 98.38 108 ARG A CA 1
ATOM 812 C C . ARG A 1 108 ? 6.125 10.531 15.445 1 98.38 108 ARG A C 1
ATOM 814 O O . ARG A 1 108 ? 7 9.688 15.227 1 98.38 108 ARG A O 1
ATOM 821 N N . ILE A 1 109 ? 5.293 10.992 14.523 1 98.44 109 ILE A N 1
ATOM 822 C CA . ILE A 1 109 ? 5.348 10.492 13.156 1 98.44 109 ILE A CA 1
ATOM 823 C C . ILE A 1 109 ? 6.656 10.93 12.5 1 98.44 109 ILE A C 1
ATOM 825 O O . ILE A 1 109 ? 6.906 12.125 12.336 1 98.44 109 ILE A O 1
ATOM 829 N N . ALA A 1 110 ? 7.453 9.984 12.133 1 98.62 110 ALA A N 1
ATOM 830 C CA . ALA A 1 110 ? 8.742 10.25 11.5 1 98.62 110 ALA A CA 1
ATOM 831 C C . ALA A 1 110 ? 8.656 10.062 9.984 1 98.62 110 ALA A C 1
ATOM 833 O O . ALA A 1 110 ? 9.398 10.703 9.234 1 98.62 110 ALA A O 1
ATOM 834 N N . GLU A 1 111 ? 7.855 9.148 9.539 1 98.62 111 GLU A N 1
ATOM 835 C CA . GLU A 1 111 ? 7.605 8.883 8.125 1 98.62 111 GLU A CA 1
ATOM 836 C C . GLU A 1 111 ? 6.125 8.602 7.871 1 98.62 111 GLU A C 1
ATOM 838 O O . GLU A 1 111 ? 5.477 7.918 8.664 1 98.62 111 GLU A O 1
ATOM 843 N N . PHE A 1 112 ? 5.609 9.133 6.852 1 98.62 112 PHE A N 1
ATOM 844 C CA . PHE A 1 112 ? 4.25 8.914 6.375 1 98.62 112 PHE A CA 1
ATOM 845 C C . PHE A 1 112 ? 4.242 8.586 4.887 1 98.62 112 PHE A C 1
ATOM 847 O O . PHE A 1 112 ? 4.57 9.43 4.055 1 98.62 112 PHE A O 1
ATOM 854 N N . GLU A 1 113 ? 3.898 7.352 4.559 1 98.75 113 GLU A N 1
ATOM 855 C CA . GLU A 1 113 ? 3.959 6.863 3.184 1 98.75 113 GLU A CA 1
ATOM 856 C C . GLU A 1 113 ? 2.594 6.375 2.709 1 98.75 113 GLU A C 1
ATOM 858 O O . GLU A 1 113 ? 1.919 5.625 3.416 1 98.75 113 GLU A O 1
ATOM 863 N N . VAL A 1 114 ? 2.168 6.832 1.535 1 98.69 114 VAL A N 1
ATOM 864 C CA . VAL A 1 114 ? 0.837 6.52 1.025 1 98.69 114 VAL A CA 1
ATOM 865 C C . VAL A 1 114 ? 0.956 5.746 -0.287 1 98.69 114 VAL A C 1
ATOM 867 O O . VAL A 1 114 ? 1.793 6.07 -1.133 1 98.69 114 VAL A O 1
ATOM 870 N N . MET A 1 115 ? 0.191 4.695 -0.451 1 98.81 115 MET A N 1
ATOM 871 C CA . MET A 1 115 ? 0.015 3.975 -1.708 1 98.81 115 MET A CA 1
ATOM 872 C C . MET A 1 115 ? -1.465 3.793 -2.027 1 98.81 115 MET A C 1
ATOM 874 O O . MET A 1 115 ? -2.289 3.656 -1.121 1 98.81 115 MET A O 1
ATOM 878 N N . VAL A 1 116 ? -1.783 3.812 -3.324 1 98.75 116 VAL A N 1
ATOM 879 C CA . VAL A 1 116 ? -3.178 3.611 -3.701 1 98.75 116 VAL A CA 1
ATOM 880 C C . VAL A 1 116 ? -3.254 2.736 -4.953 1 98.75 116 VAL A C 1
ATOM 882 O O . VAL A 1 116 ? -2.283 2.633 -5.703 1 98.75 116 VAL A O 1
ATOM 885 N N . ARG A 1 117 ? -4.348 2.137 -5.098 1 98.75 117 ARG A N 1
ATOM 886 C CA . ARG A 1 117 ? -4.773 1.427 -6.301 1 98.75 117 ARG A CA 1
ATOM 887 C C . ARG A 1 117 ? -6.246 1.694 -6.602 1 98.75 117 ARG A C 1
ATOM 889 O O . ARG A 1 117 ? -7.004 2.098 -5.719 1 98.75 117 ARG A O 1
ATOM 896 N N . PRO A 1 118 ? -6.711 1.38 -7.801 1 98.5 118 PRO A N 1
ATOM 897 C CA . PRO A 1 118 ? -5.961 0.989 -9 1 98.5 118 PRO A CA 1
ATOM 898 C C . PRO A 1 118 ? -5.324 2.18 -9.711 1 98.5 118 PRO A C 1
ATOM 900 O O . PRO A 1 118 ? -5.375 3.305 -9.203 1 98.5 118 PRO A O 1
ATOM 903 N N . ARG A 1 119 ? -4.691 1.94 -10.828 1 98.06 119 ARG A N 1
ATOM 904 C CA . ARG A 1 119 ? -4.043 2.973 -11.633 1 98.06 119 ARG A CA 1
ATOM 905 C C . ARG A 1 119 ? -4.996 4.133 -11.906 1 98.06 119 ARG A C 1
ATOM 907 O O . ARG A 1 119 ? -4.609 5.297 -11.812 1 98.06 119 ARG A O 1
ATOM 914 N N . SER A 1 120 ? -6.25 3.834 -12.211 1 97.56 120 SER A N 1
ATOM 915 C CA . SER A 1 120 ? -7.234 4.871 -12.516 1 97.56 120 SER A CA 1
ATOM 916 C C . SER A 1 120 ? -7.477 5.766 -11.305 1 97.56 120 SER A C 1
ATOM 918 O O . SER A 1 120 ? -7.617 6.98 -11.438 1 97.56 120 SER A O 1
ATOM 920 N N . GLY A 1 121 ? -7.598 5.16 -10.133 1 97.88 121 GLY A N 1
ATOM 921 C CA . GLY A 1 121 ? -7.742 5.93 -8.914 1 97.88 121 GLY A CA 1
ATOM 922 C C . GLY A 1 121 ? -6.547 6.816 -8.617 1 97.88 121 GLY A C 1
ATOM 923 O O . GLY A 1 121 ? -6.707 7.969 -8.219 1 97.88 121 GLY A O 1
ATOM 924 N N . LEU A 1 122 ? -5.348 6.293 -8.867 1 98.44 122 LEU A N 1
ATOM 925 C CA . LEU A 1 122 ? -4.129 7.066 -8.664 1 98.44 122 LEU A CA 1
ATOM 926 C C . LEU A 1 122 ? -4.086 8.266 -9.609 1 98.44 122 LEU A C 1
ATOM 928 O O . LEU A 1 122 ? -3.682 9.359 -9.211 1 98.44 122 LEU A O 1
ATOM 932 N N . GLU A 1 123 ? -4.516 8.055 -10.828 1 97.69 123 GLU A N 1
ATOM 933 C CA . GLU A 1 123 ? -4.512 9.125 -11.828 1 97.69 123 GLU A CA 1
ATOM 934 C C . GLU A 1 123 ? -5.496 10.234 -11.453 1 97.69 123 GLU A C 1
ATOM 936 O O . GLU A 1 123 ? -5.191 11.414 -11.602 1 97.69 123 GLU A O 1
ATOM 941 N N . ALA A 1 124 ? -6.629 9.82 -11.016 1 98.06 124 ALA A N 1
ATOM 942 C CA . ALA A 1 124 ? -7.613 10.805 -10.562 1 98.06 124 ALA A CA 1
ATOM 943 C C . ALA A 1 124 ? -7.082 11.602 -9.375 1 98.06 124 ALA A C 1
ATOM 945 O O . ALA A 1 124 ? -7.258 12.82 -9.312 1 98.06 124 ALA A O 1
ATOM 946 N N . LEU A 1 125 ? -6.473 10.898 -8.422 1 98.06 125 LEU A N 1
ATOM 947 C CA . LEU A 1 125 ? -5.879 11.555 -7.262 1 98.06 125 LEU A CA 1
ATOM 948 C C . LEU A 1 125 ? -4.785 12.531 -7.684 1 98.06 125 LEU A C 1
ATOM 950 O O . LEU A 1 125 ? -4.75 13.672 -7.215 1 98.06 125 LEU A O 1
ATOM 954 N N . ALA A 1 126 ? -3.916 12.086 -8.57 1 97.62 126 ALA A N 1
ATOM 955 C CA . ALA A 1 126 ? -2.816 12.922 -9.055 1 97.62 126 ALA A CA 1
ATOM 956 C C . ALA A 1 126 ? -3.338 14.211 -9.672 1 97.62 126 ALA A C 1
ATOM 958 O O . ALA A 1 126 ? -2.805 15.297 -9.414 1 97.62 126 ALA A O 1
ATOM 959 N N . ALA A 1 127 ? -4.344 14.086 -10.461 1 97.38 127 ALA A N 1
ATOM 960 C CA . ALA A 1 127 ? -4.926 15.25 -11.125 1 97.38 127 ALA A CA 1
ATOM 961 C C . ALA A 1 127 ? -5.535 16.219 -10.117 1 97.38 127 ALA A C 1
ATOM 963 O O . ALA A 1 127 ? -5.289 17.422 -10.172 1 97.38 127 ALA A O 1
ATOM 964 N N . ALA A 1 128 ? -6.25 15.695 -9.203 1 97.38 128 ALA A N 1
ATOM 965 C CA . ALA A 1 128 ? -6.938 16.531 -8.211 1 97.38 128 ALA A CA 1
ATOM 966 C C . ALA A 1 128 ? -5.941 17.234 -7.301 1 97.38 128 ALA A C 1
ATOM 968 O O . ALA A 1 128 ? -6.102 18.422 -6.992 1 97.38 128 ALA A O 1
ATOM 969 N N . MET A 1 129 ? -4.934 16.469 -6.844 1 96.38 129 MET A N 1
ATOM 970 C CA . MET A 1 129 ? -3.906 17.047 -5.98 1 96.38 129 MET A CA 1
ATOM 971 C C . MET A 1 129 ? -3.072 18.078 -6.734 1 96.38 129 MET A C 1
ATOM 973 O O . MET A 1 129 ? -2.752 19.141 -6.199 1 96.38 129 MET A O 1
ATOM 977 N N . GLY A 1 130 ? -2.711 17.703 -7.934 1 95.12 130 GLY A N 1
ATOM 978 C CA . GLY A 1 130 ? -1.928 18.625 -8.742 1 95.12 130 GLY A CA 1
ATOM 979 C C . GLY A 1 130 ? -2.594 19.984 -8.914 1 95.12 130 GLY A C 1
ATOM 980 O O . GLY A 1 130 ? -1.938 21.016 -8.812 1 95.12 130 GLY A O 1
ATOM 981 N N . ALA A 1 131 ? -3.842 20.031 -9.125 1 93.5 131 ALA A N 1
ATOM 982 C CA . ALA A 1 131 ? -4.621 21.25 -9.312 1 93.5 131 ALA A CA 1
ATOM 983 C C . ALA A 1 131 ? -4.574 22.125 -8.07 1 93.5 131 ALA A C 1
ATOM 985 O O . ALA A 1 131 ? -4.59 23.359 -8.18 1 93.5 131 ALA A O 1
ATOM 986 N N . ARG A 1 132 ? -4.438 21.531 -6.93 1 93.56 132 ARG A N 1
ATOM 987 C CA . ARG A 1 132 ? -4.547 22.266 -5.672 1 93.56 132 ARG A CA 1
ATOM 988 C C . ARG A 1 132 ? -3.17 22.656 -5.141 1 93.56 132 ARG A C 1
ATOM 990 O O . ARG A 1 132 ? -3.033 23.641 -4.43 1 93.56 132 ARG A O 1
ATOM 997 N N . LEU A 1 133 ? -2.166 21.844 -5.516 1 94.38 133 LEU A N 1
ATOM 998 C CA . LEU A 1 133 ? -0.85 22.031 -4.914 1 94.38 133 LEU A CA 1
ATOM 999 C C . LEU A 1 133 ? 0.083 22.766 -5.871 1 94.38 133 LEU A C 1
ATOM 1001 O O . LEU A 1 133 ? 1.204 23.109 -5.5 1 94.38 133 LEU A O 1
ATOM 1005 N N . ALA A 1 134 ? -0.344 23.047 -7.051 1 90.19 134 ALA A N 1
ATOM 1006 C CA . ALA A 1 134 ? 0.493 23.609 -8.102 1 90.19 134 ALA A CA 1
ATOM 1007 C C . ALA A 1 134 ? 1.112 24.938 -7.652 1 90.19 134 ALA A C 1
ATOM 1009 O O . ALA A 1 134 ? 2.236 25.266 -8.039 1 90.19 134 ALA A O 1
ATOM 1010 N N . SER A 1 135 ? 0.453 25.625 -6.789 1 89.19 135 SER A N 1
ATOM 1011 C CA . SER A 1 135 ? 0.93 26.953 -6.379 1 89.19 135 SER A CA 1
ATOM 1012 C C . SER A 1 135 ? 1.767 26.859 -5.105 1 89.19 135 SER A C 1
ATOM 1014 O O . SER A 1 135 ? 2.275 27.875 -4.621 1 89.19 135 SER A O 1
ATOM 1016 N N . GLN A 1 136 ? 1.895 25.719 -4.562 1 91.94 136 GLN A N 1
ATOM 1017 C CA . GLN A 1 136 ? 2.58 25.547 -3.285 1 91.94 136 GLN A CA 1
ATOM 1018 C C . GLN A 1 136 ? 3.805 24.656 -3.434 1 91.94 136 GLN A C 1
ATOM 1020 O O . GLN A 1 136 ? 4.109 23.859 -2.541 1 91.94 136 GLN A O 1
ATOM 1025 N N . LYS A 1 137 ? 4.469 24.719 -4.547 1 87.69 137 LYS A N 1
ATOM 1026 C CA . LYS A 1 137 ? 5.598 23.859 -4.852 1 87.69 137 LYS A CA 1
ATOM 1027 C C . LYS A 1 137 ? 6.754 24.094 -3.883 1 87.69 137 LYS A C 1
ATOM 1029 O O . LYS A 1 137 ? 7.449 23.156 -3.496 1 87.69 137 LYS A O 1
ATOM 1034 N N . ASP A 1 138 ? 6.883 25.328 -3.535 1 89.06 138 ASP A N 1
ATOM 1035 C CA . ASP A 1 138 ? 7.973 25.672 -2.631 1 89.06 138 ASP A CA 1
ATOM 1036 C C . ASP A 1 138 ? 7.777 25.031 -1.26 1 89.06 138 ASP A C 1
ATOM 1038 O O . ASP A 1 138 ? 8.742 24.578 -0.636 1 89.06 138 ASP A O 1
ATOM 1042 N N . VAL A 1 139 ? 6.633 25 -0.802 1 89.56 139 VAL A N 1
ATOM 1043 C CA . VAL A 1 139 ? 6.324 24.359 0.479 1 89.56 139 VAL A CA 1
ATOM 1044 C C . VAL A 1 139 ? 6.559 22.859 0.385 1 89.56 139 VAL A C 1
ATOM 1046 O O . VAL A 1 139 ? 7.152 22.266 1.283 1 89.56 139 VAL A O 1
ATOM 1049 N N . LEU A 1 140 ? 6.242 22.234 -0.722 1 90.81 140 LEU A N 1
ATOM 1050 C CA . LEU A 1 140 ? 6.309 20.797 -0.912 1 90.81 140 LEU A CA 1
ATOM 1051 C C . LEU A 1 140 ? 7.758 20.312 -0.924 1 90.81 140 LEU A C 1
ATOM 1053 O O . LEU A 1 140 ? 8.07 19.25 -0.388 1 90.81 140 LEU A O 1
ATOM 1057 N N . THR A 1 141 ? 8.609 21.188 -1.461 1 87.19 141 THR A N 1
ATOM 1058 C CA . THR A 1 141 ? 9.992 20.766 -1.641 1 87.19 141 THR A CA 1
ATOM 1059 C C . THR A 1 141 ? 10.844 21.188 -0.447 1 87.19 141 THR A C 1
ATOM 1061 O O . THR A 1 141 ? 12.047 20.891 -0.402 1 87.19 141 THR A O 1
ATOM 1064 N N . GLY A 1 142 ? 10.211 21.812 0.498 1 82.5 142 GLY A N 1
ATOM 1065 C CA . GLY A 1 142 ? 10.93 22.266 1.676 1 82.5 142 GLY A CA 1
ATOM 1066 C C . GLY A 1 142 ? 11.75 23.516 1.431 1 82.5 142 GLY A C 1
ATOM 1067 O O . GLY A 1 142 ? 12.703 23.797 2.162 1 82.5 142 GLY A O 1
ATOM 1068 N N . ALA A 1 143 ? 11.484 24.172 0.336 1 78.44 143 ALA A N 1
ATOM 1069 C CA . ALA A 1 143 ? 12.234 25.375 -0.014 1 78.44 143 ALA A CA 1
ATOM 1070 C C . ALA A 1 143 ? 11.656 26.609 0.695 1 78.44 143 ALA A C 1
ATOM 1072 O O . ALA A 1 143 ? 12.289 27.656 0.728 1 78.44 143 ALA A O 1
ATOM 1073 N N . ALA A 1 144 ? 10.586 26.562 1.288 1 72 144 ALA A N 1
ATOM 1074 C CA . ALA A 1 144 ? 10.008 27.719 1.981 1 72 144 ALA A CA 1
ATOM 1075 C C . ALA A 1 144 ? 10.492 27.781 3.426 1 72 144 ALA A C 1
ATOM 1077 O O . ALA A 1 144 ? 10.766 26.75 4.047 1 72 144 ALA A O 1
ATOM 1078 N N . MET B 1 1 ? 11.336 -14.031 8.922 1 34.75 1 MET B N 1
ATOM 1079 C CA . MET B 1 1 ? 10.898 -13.055 9.914 1 34.75 1 MET B CA 1
ATOM 1080 C C . MET B 1 1 ? 9.664 -13.547 10.664 1 34.75 1 MET B C 1
ATOM 1082 O O . MET B 1 1 ? 8.672 -13.93 10.047 1 34.75 1 MET B O 1
ATOM 1086 N N . THR B 1 2 ? 9.836 -14.266 11.664 1 42 2 THR B N 1
ATOM 1087 C CA . THR B 1 2 ? 8.781 -14.867 12.477 1 42 2 THR B CA 1
ATOM 1088 C C . THR B 1 2 ? 7.715 -13.828 12.836 1 42 2 THR B C 1
ATOM 1090 O O . THR B 1 2 ? 8.008 -12.836 13.5 1 42 2 THR B O 1
ATOM 1093 N N . THR B 1 3 ? 6.766 -13.586 11.906 1 55.44 3 THR B N 1
ATOM 1094 C CA . THR B 1 3 ? 5.66 -12.734 12.336 1 55.44 3 THR B CA 1
ATOM 1095 C C . THR B 1 3 ? 4.902 -13.375 13.492 1 55.44 3 THR B C 1
ATOM 1097 O O . THR B 1 3 ? 4.25 -14.406 13.328 1 55.44 3 THR B O 1
ATOM 1100 N N . THR B 1 4 ? 5.289 -13.016 14.672 1 63.5 4 THR B N 1
ATOM 1101 C CA . THR B 1 4 ? 4.867 -13.711 15.883 1 63.5 4 THR B CA 1
ATOM 1102 C C . THR B 1 4 ? 3.357 -13.594 16.078 1 63.5 4 THR B C 1
ATOM 1104 O O . THR B 1 4 ? 2.758 -14.375 16.812 1 63.5 4 THR B O 1
ATOM 1107 N N . ASN B 1 5 ? 2.668 -12.875 15.188 1 83.81 5 ASN B N 1
ATOM 1108 C CA . ASN B 1 5 ? 1.275 -12.688 15.57 1 83.81 5 ASN B CA 1
ATOM 1109 C C . ASN B 1 5 ? 0.318 -13.242 14.523 1 83.81 5 ASN B C 1
ATOM 1111 O O . ASN B 1 5 ? -0.896 -13.055 14.625 1 83.81 5 ASN B O 1
ATOM 1115 N N . LEU B 1 6 ? 0.905 -14.047 13.578 1 91.56 6 LEU B N 1
ATOM 1116 C CA . LEU B 1 6 ? 0.055 -14.742 12.617 1 91.56 6 LEU B CA 1
ATOM 1117 C C . LEU B 1 6 ? -0.416 -16.078 13.18 1 91.56 6 LEU B C 1
ATOM 1119 O O . LEU B 1 6 ? 0.3 -16.719 13.953 1 91.56 6 LEU B O 1
ATOM 1123 N N . ILE B 1 7 ? -1.656 -16.469 12.75 1 93.88 7 ILE B N 1
ATOM 1124 C CA . ILE B 1 7 ? -2.074 -17.812 13.133 1 93.88 7 ILE B CA 1
ATOM 1125 C C . ILE B 1 7 ? -1.076 -18.844 12.594 1 93.88 7 ILE B C 1
ATOM 1127 O O . ILE B 1 7 ? -0.484 -18.641 11.531 1 93.88 7 ILE B O 1
ATOM 1131 N N . PRO B 1 8 ? -0.84 -19.906 13.289 1 93.69 8 PRO B N 1
ATOM 1132 C CA . PRO B 1 8 ? 0.208 -20.859 12.914 1 93.69 8 PRO B CA 1
ATOM 1133 C C . PRO B 1 8 ? 0.059 -21.375 11.492 1 93.69 8 PRO B C 1
ATOM 1135 O O . PRO B 1 8 ? 1.048 -21.484 10.758 1 93.69 8 PRO B O 1
ATOM 1138 N N . ALA B 1 9 ? -1.191 -21.688 11.086 1 94.62 9 ALA B N 1
ATOM 1139 C CA . ALA B 1 9 ? -1.408 -22.203 9.734 1 94.62 9 ALA B CA 1
ATOM 1140 C C . ALA B 1 9 ? -0.995 -21.172 8.688 1 94.62 9 ALA B C 1
ATOM 1142 O O . ALA B 1 9 ? -0.457 -21.531 7.633 1 94.62 9 ALA B O 1
ATOM 1143 N N . ALA B 1 10 ? -1.225 -19.906 8.984 1 96.69 10 ALA B N 1
ATOM 1144 C CA . ALA B 1 10 ? -0.844 -18.844 8.062 1 96.69 10 ALA B CA 1
ATOM 1145 C C . ALA B 1 10 ? 0.671 -18.656 8.023 1 96.69 10 ALA B C 1
ATOM 1147 O O . ALA B 1 10 ? 1.236 -18.312 6.988 1 96.69 10 ALA B O 1
ATOM 1148 N N . GLN B 1 11 ? 1.297 -18.875 9.133 1 96.06 11 GLN B N 1
ATOM 1149 C CA . GLN B 1 11 ? 2.75 -18.781 9.195 1 96.06 11 GLN B CA 1
ATOM 1150 C C . GLN B 1 11 ? 3.416 -19.766 8.25 1 96.06 11 GLN B C 1
ATOM 1152 O O . GLN B 1 11 ? 4.391 -19.438 7.566 1 96.06 11 GLN B O 1
ATOM 1157 N N . ALA B 1 12 ? 2.912 -20.953 8.234 1 95.38 12 ALA B N 1
ATOM 1158 C CA . ALA B 1 12 ? 3.453 -21.984 7.352 1 95.38 12 ALA B CA 1
ATOM 1159 C C . ALA B 1 12 ? 3.307 -21.578 5.887 1 95.38 12 ALA B C 1
ATOM 1161 O O . ALA B 1 12 ? 4.23 -21.766 5.094 1 95.38 12 ALA B O 1
ATOM 1162 N N . SER B 1 13 ? 2.135 -21.031 5.539 1 97.19 13 SER B N 1
ATOM 1163 C CA . SER B 1 13 ? 1.902 -20.562 4.176 1 97.19 13 SER B CA 1
ATOM 1164 C C . SER B 1 13 ? 2.84 -19.422 3.814 1 97.19 13 SER B C 1
ATOM 1166 O O . SER B 1 13 ? 3.367 -19.359 2.701 1 97.19 13 SER B O 1
ATOM 1168 N N . LEU B 1 14 ? 3.051 -18.516 4.75 1 96.88 14 LEU B N 1
ATOM 1169 C CA . LEU B 1 14 ? 3.938 -17.375 4.512 1 96.88 14 LEU B CA 1
ATOM 1170 C C . LEU B 1 14 ? 5.375 -17.844 4.309 1 96.88 14 LEU B C 1
ATOM 1172 O O . LEU B 1 14 ? 6.09 -17.312 3.453 1 96.88 14 LEU B O 1
ATOM 1176 N N .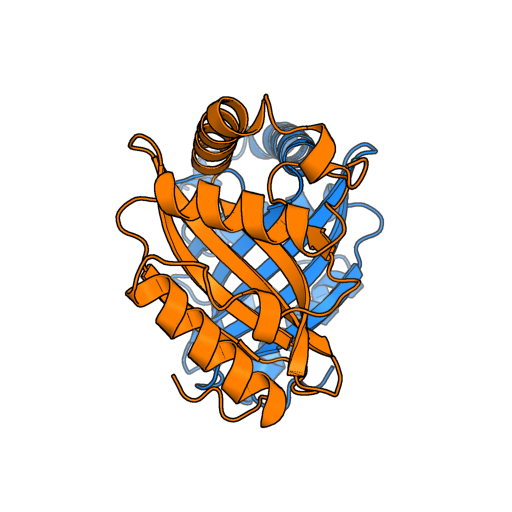 GLU B 1 15 ? 5.801 -18.781 5.094 1 95.69 15 GLU B N 1
ATOM 1177 C CA . GLU B 1 15 ? 7.129 -19.359 4.922 1 95.69 15 GLU B CA 1
ATOM 1178 C C . GLU B 1 15 ? 7.277 -20 3.543 1 95.69 15 GLU B C 1
ATOM 1180 O O . GLU B 1 15 ? 8.297 -19.812 2.875 1 95.69 15 GLU B O 1
ATOM 1185 N N . ALA B 1 16 ? 6.305 -20.766 3.16 1 95.69 16 ALA B N 1
ATOM 1186 C CA . ALA B 1 16 ? 6.309 -21.375 1.836 1 95.69 16 ALA B CA 1
ATOM 1187 C C . ALA B 1 16 ? 6.383 -20.312 0.74 1 95.69 16 ALA B C 1
ATOM 1189 O O . ALA B 1 16 ? 7.09 -20.5 -0.255 1 95.69 16 ALA B O 1
ATOM 1190 N N . TRP B 1 17 ? 5.668 -19.219 0.936 1 96 17 TRP B N 1
ATOM 1191 C CA . TRP B 1 17 ? 5.691 -18.094 0.008 1 96 17 TRP B CA 1
ATOM 1192 C C . TRP B 1 17 ? 7.105 -17.547 -0.146 1 96 17 TRP B C 1
ATOM 1194 O O . TRP B 1 17 ? 7.598 -17.391 -1.265 1 96 17 TRP B O 1
ATOM 1204 N N . HIS B 1 18 ? 7.746 -17.297 0.934 1 95.12 18 HIS B N 1
ATOM 1205 C CA . HIS B 1 18 ? 9.102 -16.766 0.915 1 95.12 18 HIS B CA 1
ATOM 1206 C C . HIS B 1 18 ? 10.07 -17.734 0.243 1 95.12 18 HIS B C 1
ATOM 1208 O O . HIS B 1 18 ? 10.969 -17.312 -0.49 1 95.12 18 HIS B O 1
ATOM 1214 N N . GLN B 1 19 ? 9.867 -18.984 0.458 1 94.19 19 GLN B N 1
ATOM 1215 C CA . GLN B 1 19 ? 10.719 -20 -0.161 1 94.19 19 GLN B CA 1
ATOM 1216 C C . GLN B 1 19 ? 10.531 -20.031 -1.675 1 94.19 19 GLN B C 1
ATOM 1218 O O . GLN B 1 19 ? 11.5 -20.156 -2.426 1 94.19 19 GLN B O 1
ATOM 1223 N N . MET B 1 20 ? 9.32 -19.938 -2.094 1 93.62 20 MET B N 1
ATOM 1224 C CA . MET B 1 20 ? 9.031 -19.922 -3.525 1 93.62 20 MET B CA 1
ATOM 1225 C C . MET B 1 20 ? 9.711 -18.734 -4.207 1 93.62 20 MET B C 1
ATOM 1227 O O . MET B 1 20 ? 10.281 -18.891 -5.285 1 93.62 20 MET B O 1
ATOM 1231 N N . LEU B 1 21 ? 9.641 -17.578 -3.582 1 90.44 21 LEU B N 1
ATOM 1232 C CA . LEU B 1 21 ? 10.281 -16.391 -4.117 1 90.44 21 LEU B CA 1
ATOM 1233 C C . LEU B 1 21 ? 11.797 -16.562 -4.172 1 90.44 21 LEU B C 1
ATOM 1235 O O . LEU B 1 21 ? 12.43 -16.203 -5.168 1 90.44 21 LEU B O 1
ATOM 1239 N N . ALA B 1 22 ? 12.32 -17.125 -3.1 1 90 22 ALA B N 1
ATOM 1240 C CA . ALA B 1 22 ? 13.766 -17.344 -3.01 1 90 22 ALA B CA 1
ATOM 1241 C C . ALA B 1 22 ? 14.242 -18.297 -4.094 1 90 22 ALA B C 1
ATOM 1243 O O . ALA B 1 22 ? 15.344 -18.141 -4.633 1 90 22 ALA B O 1
ATOM 1244 N N . ASN B 1 23 ? 13.375 -19.203 -4.48 1 89.94 23 ASN B N 1
ATOM 1245 C CA . ASN B 1 23 ? 13.742 -20.234 -5.449 1 89.94 23 ASN B CA 1
ATOM 1246 C C . ASN B 1 23 ? 13.383 -19.812 -6.871 1 89.94 23 ASN B C 1
ATOM 1248 O O . ASN B 1 23 ? 13.75 -20.484 -7.836 1 89.94 23 ASN B O 1
ATOM 1252 N N . GLY B 1 24 ? 12.641 -18.781 -6.98 1 85.75 24 GLY B N 1
ATOM 1253 C CA . GLY B 1 24 ? 12.234 -18.312 -8.289 1 85.75 24 GLY B CA 1
ATOM 1254 C C . GLY B 1 24 ? 11.203 -19.203 -8.953 1 85.75 24 GLY B C 1
ATOM 1255 O O . GLY B 1 24 ? 11.125 -19.266 -10.18 1 85.75 24 GLY B O 1
ATOM 1256 N N . SER B 1 25 ? 10.539 -19.984 -8.195 1 88.81 25 SER B N 1
ATOM 1257 C CA . SER B 1 25 ? 9.539 -20.922 -8.719 1 88.81 25 SER B CA 1
ATOM 1258 C C . SER B 1 25 ? 8.234 -20.828 -7.938 1 88.81 25 SER B C 1
ATOM 1260 O O . SER B 1 25 ? 8.242 -20.703 -6.711 1 88.81 25 SER B O 1
ATOM 1262 N N . MET B 1 26 ? 7.113 -20.859 -8.766 1 88.69 26 MET B N 1
ATOM 1263 C CA . MET B 1 26 ? 5.793 -20.797 -8.141 1 88.69 26 MET B CA 1
ATOM 1264 C C . MET B 1 26 ? 5.172 -22.188 -8.055 1 88.69 26 MET B C 1
ATOM 1266 O O . MET B 1 26 ? 3.965 -22.312 -7.836 1 88.69 26 MET B O 1
ATOM 1270 N N . ALA B 1 27 ? 5.844 -23.188 -8.195 1 87.88 27 ALA B N 1
ATOM 1271 C CA . ALA B 1 27 ? 5.352 -24.562 -8.242 1 87.88 27 ALA B CA 1
ATOM 1272 C C . ALA B 1 27 ? 4.613 -24.922 -6.953 1 87.88 27 ALA B C 1
ATOM 1274 O O . ALA B 1 27 ? 3.676 -25.719 -6.969 1 87.88 27 ALA B O 1
ATOM 1275 N N . GLY B 1 28 ? 4.797 -24.312 -5.832 1 91.75 28 GLY B N 1
ATOM 1276 C CA . GLY B 1 28 ? 4.156 -24.625 -4.566 1 91.75 28 GLY B CA 1
ATOM 1277 C C . GLY B 1 28 ? 2.98 -23.734 -4.246 1 91.75 28 GLY B C 1
ATOM 1278 O O . GLY B 1 28 ? 2.377 -23.844 -3.176 1 91.75 28 GLY B O 1
ATOM 1279 N N . LEU B 1 29 ? 2.549 -22.953 -5.195 1 94.31 29 LEU B N 1
ATOM 1280 C CA . LEU B 1 29 ? 1.547 -21.922 -4.926 1 94.31 29 LEU B CA 1
ATOM 1281 C C . LEU B 1 29 ? 0.194 -22.562 -4.613 1 94.31 29 LEU B C 1
ATOM 1283 O O . LEU B 1 29 ? -0.498 -22.125 -3.688 1 94.31 29 LEU B O 1
ATOM 1287 N N . ASP B 1 30 ? -0.17 -23.625 -5.27 1 93.69 30 ASP B N 1
ATOM 1288 C CA . ASP B 1 30 ? -1.47 -24.266 -5.113 1 93.69 30 ASP B CA 1
ATOM 1289 C C . ASP B 1 30 ? -1.665 -24.766 -3.684 1 93.69 30 ASP B C 1
ATOM 1291 O O . ASP B 1 30 ? -2.787 -24.781 -3.174 1 93.69 30 ASP B O 1
ATOM 1295 N N . ALA B 1 31 ? -0.634 -25.109 -3.064 1 95.06 31 ALA B N 1
ATOM 1296 C CA . ALA B 1 31 ? -0.702 -25.703 -1.73 1 95.06 31 ALA B CA 1
ATOM 1297 C C . ALA B 1 31 ? -1.059 -24.656 -0.682 1 95.06 31 ALA B C 1
ATOM 1299 O O . ALA B 1 31 ? -1.522 -24.984 0.41 1 95.06 31 ALA B O 1
ATOM 1300 N N . ILE B 1 32 ? -0.86 -23.406 -1.027 1 97.25 32 ILE B N 1
ATOM 1301 C CA . ILE B 1 32 ? -1.016 -22.406 0.028 1 97.25 32 ILE B CA 1
ATOM 1302 C C . ILE B 1 32 ? -2.092 -21.391 -0.367 1 97.25 32 ILE B C 1
ATOM 1304 O O . ILE B 1 32 ? -2.32 -20.422 0.341 1 97.25 32 ILE B O 1
ATOM 1308 N N . VAL B 1 33 ? -2.75 -21.594 -1.468 1 97.94 33 VAL B N 1
ATOM 1309 C CA . VAL B 1 33 ? -3.756 -20.656 -1.954 1 97.94 33 VAL B CA 1
ATOM 1310 C C . VAL B 1 33 ? -5.137 -21.297 -1.894 1 97.94 33 VAL B C 1
ATOM 1312 O O . VAL B 1 33 ? -5.297 -22.469 -2.242 1 97.94 33 VAL B O 1
ATOM 1315 N N . ALA B 1 34 ? -6.137 -20.562 -1.45 1 97.88 34 ALA B N 1
ATOM 1316 C CA . ALA B 1 34 ? -7.52 -21.031 -1.397 1 97.88 34 ALA B CA 1
ATOM 1317 C C . ALA B 1 34 ? -8.117 -21.109 -2.797 1 97.88 34 ALA B C 1
ATOM 1319 O O . ALA B 1 34 ? -7.695 -20.406 -3.711 1 97.88 34 ALA B O 1
ATOM 1320 N N . ASP B 1 35 ? -9.18 -21.875 -2.975 1 93.56 35 ASP B N 1
ATOM 1321 C CA . ASP B 1 35 ? -9.828 -22.062 -4.266 1 93.56 35 ASP B CA 1
ATOM 1322 C C . ASP B 1 35 ? -10.461 -20.766 -4.766 1 93.56 35 ASP B C 1
ATOM 1324 O O . ASP B 1 35 ? -10.438 -20.484 -5.965 1 93.56 35 ASP B O 1
ATOM 1328 N N . GLU B 1 36 ? -10.961 -20.047 -3.848 1 94.88 36 GLU B N 1
ATOM 1329 C CA . GLU B 1 36 ? -11.688 -18.828 -4.215 1 94.88 36 GLU B CA 1
ATOM 1330 C C . GLU B 1 36 ? -10.805 -17.594 -4.039 1 94.88 36 GLU B C 1
ATOM 1332 O O . GLU B 1 36 ? -11.312 -16.5 -3.75 1 94.88 36 GLU B O 1
ATOM 1337 N N . VAL B 1 37 ? -9.539 -17.797 -4.117 1 97.62 37 VAL B N 1
ATOM 1338 C CA . VAL B 1 37 ? -8.594 -16.703 -3.92 1 97.62 37 VAL B CA 1
ATOM 1339 C C . VAL B 1 37 ? -8.891 -15.578 -4.91 1 97.62 37 VAL B C 1
ATOM 1341 O O . VAL B 1 37 ? -9.32 -15.836 -6.039 1 97.62 37 VAL B O 1
ATOM 1344 N N . VAL B 1 38 ? -8.688 -14.375 -4.488 1 97.75 38 VAL B N 1
ATOM 1345 C CA . VAL B 1 38 ? -8.805 -13.195 -5.34 1 97.75 38 VAL B CA 1
ATOM 1346 C C . VAL B 1 38 ? -7.492 -12.414 -5.328 1 97.75 38 VAL B C 1
ATOM 1348 O O . VAL B 1 38 ? -6.902 -12.195 -4.27 1 97.75 38 VAL B O 1
ATOM 1351 N N . PHE B 1 39 ? -7.07 -12.086 -6.559 1 97.94 39 PHE B N 1
ATOM 1352 C CA . PHE B 1 39 ? -5.914 -11.211 -6.715 1 97.94 39 PHE B CA 1
ATOM 1353 C C . PHE B 1 39 ? -6.348 -9.797 -7.098 1 97.94 39 PHE B C 1
ATOM 1355 O O . PHE B 1 39 ? -7.117 -9.617 -8.039 1 97.94 39 PHE B O 1
ATOM 1362 N N . ARG B 1 40 ? -5.891 -8.812 -6.359 1 98.38 40 ARG B N 1
ATOM 1363 C CA . ARG B 1 40 ? -6.152 -7.41 -6.664 1 98.38 40 ARG B CA 1
ATOM 1364 C C . ARG B 1 40 ? -4.875 -6.695 -7.098 1 98.38 40 ARG B C 1
ATOM 1366 O O . ARG B 1 40 ? -3.979 -6.469 -6.281 1 98.38 40 ARG B O 1
ATOM 1373 N N . SER B 1 41 ? -4.844 -6.352 -8.344 1 97.62 41 SER B N 1
ATOM 1374 C CA . SER B 1 41 ? -3.693 -5.746 -9.008 1 97.62 41 SER B CA 1
ATOM 1375 C C . SER B 1 41 ? -3.543 -4.277 -8.625 1 97.62 41 SER B C 1
ATOM 1377 O O . SER B 1 41 ? -4.535 -3.584 -8.398 1 97.62 41 SER B O 1
ATOM 1379 N N . PRO B 1 42 ? -2.275 -3.822 -8.578 1 98.38 42 PRO B N 1
ATOM 1380 C CA . PRO B 1 42 ? -2.105 -2.377 -8.414 1 98.38 42 PRO B CA 1
ATOM 1381 C C . PRO B 1 42 ? -2.592 -1.586 -9.625 1 98.38 42 PRO B C 1
ATOM 1383 O O . PRO B 1 42 ? -2.791 -0.372 -9.539 1 98.38 42 PRO B O 1
ATOM 1386 N N . VAL B 1 43 ? -2.803 -2.246 -10.688 1 97.5 43 VAL B N 1
ATOM 1387 C CA . VAL B 1 43 ? -3.092 -1.584 -11.953 1 97.5 43 VAL B CA 1
ATOM 1388 C C . VAL B 1 43 ? -4.594 -1.627 -12.227 1 97.5 43 VAL B C 1
ATOM 1390 O O . VAL B 1 43 ? -5.207 -0.598 -12.516 1 97.5 43 VAL B O 1
ATOM 1393 N N . ALA B 1 44 ? -5.172 -2.781 -12.055 1 96.19 44 ALA B N 1
ATOM 1394 C CA . ALA B 1 44 ? -6.531 -3.023 -12.516 1 96.19 44 ALA B CA 1
ATOM 1395 C C . ALA B 1 44 ? -7.543 -2.801 -11.398 1 96.19 44 ALA B C 1
ATOM 1397 O O . ALA B 1 44 ? -7.285 -3.146 -10.242 1 96.19 44 ALA B O 1
ATOM 1398 N N . HIS B 1 45 ? -8.703 -2.314 -11.742 1 96 45 HIS B N 1
ATOM 1399 C CA . HIS B 1 45 ? -9.789 -2.119 -10.789 1 96 45 HIS B CA 1
ATOM 1400 C C . HIS B 1 45 ? -10.445 -3.445 -10.422 1 96 45 HIS B C 1
ATOM 1402 O O . HIS B 1 45 ? -10.641 -3.736 -9.234 1 96 45 HIS B O 1
ATOM 1408 N N . THR B 1 46 ? -10.742 -4.203 -11.414 1 95.81 46 THR B N 1
ATOM 1409 C CA . THR B 1 46 ? -11.43 -5.473 -11.211 1 95.81 46 THR B CA 1
ATOM 1410 C C . THR B 1 46 ? -10.461 -6.547 -10.727 1 95.81 46 THR B C 1
ATOM 1412 O O . THR B 1 46 ? -9.398 -6.738 -11.32 1 95.81 46 THR B O 1
ATOM 1415 N N . PRO B 1 47 ? -10.781 -7.211 -9.703 1 97.06 47 PRO B N 1
ATOM 1416 C CA . PRO B 1 47 ? -9.906 -8.281 -9.219 1 97.06 47 PRO B CA 1
ATOM 1417 C C . PRO B 1 47 ? -9.844 -9.469 -10.172 1 97.06 47 PRO B C 1
ATOM 1419 O O . PRO B 1 47 ? -10.766 -9.68 -10.969 1 97.06 47 PRO B O 1
ATOM 1422 N N . TYR B 1 48 ? -8.781 -10.25 -10.133 1 96.38 48 TYR B N 1
ATOM 1423 C CA . TYR B 1 48 ? -8.594 -11.492 -10.875 1 96.38 48 TYR B CA 1
ATOM 1424 C C . TYR B 1 48 ? -8.938 -12.703 -10.023 1 96.38 48 TYR B C 1
ATOM 1426 O O . TYR B 1 48 ? -8.32 -12.93 -8.977 1 96.38 48 TYR B O 1
ATOM 1434 N N . PRO B 1 49 ? -9.875 -13.516 -10.438 1 96.69 49 PRO B N 1
ATOM 1435 C CA . PRO B 1 49 ? -10.359 -14.617 -9.594 1 96.69 49 PRO B CA 1
ATOM 1436 C C . PRO B 1 49 ? -9.617 -15.922 -9.852 1 96.69 49 PRO B C 1
ATOM 1438 O O . PRO B 1 49 ? -9.305 -16.25 -11 1 96.69 49 PRO B O 1
ATOM 1441 N N . GLY B 1 50 ? -9.328 -16.609 -8.734 1 94.69 50 GLY B N 1
ATOM 1442 C CA . GLY B 1 50 ? -8.984 -18.031 -8.859 1 94.69 50 GLY B CA 1
ATOM 1443 C C . GLY B 1 50 ? -7.492 -18.281 -8.883 1 94.69 50 GLY B C 1
ATOM 1444 O O . GLY B 1 50 ? -6.703 -17.344 -9.055 1 94.69 50 GLY B O 1
ATOM 1445 N N . ARG B 1 51 ? -7.137 -19.484 -8.773 1 94.44 51 ARG B N 1
ATOM 1446 C CA . ARG B 1 51 ? -5.754 -19.922 -8.633 1 94.44 51 ARG B CA 1
ATOM 1447 C C . ARG B 1 51 ? -4.98 -19.734 -9.93 1 94.44 51 ARG B C 1
ATOM 1449 O O . ARG B 1 51 ? -3.801 -19.375 -9.914 1 94.44 51 ARG B O 1
ATOM 1456 N N . ALA B 1 52 ? -5.641 -19.969 -11.039 1 93.25 52 ALA B N 1
ATOM 1457 C CA . ALA B 1 52 ? -4.961 -19.828 -12.32 1 93.25 52 ALA B CA 1
ATOM 1458 C C . ALA B 1 52 ? -4.508 -18.391 -12.555 1 93.25 52 ALA B C 1
ATOM 1460 O O . ALA B 1 52 ? -3.377 -18.156 -12.977 1 93.25 52 ALA B O 1
ATOM 1461 N N . ALA B 1 53 ? -5.375 -17.469 -12.234 1 94.06 53 ALA B N 1
ATOM 1462 C CA . ALA B 1 53 ? -5.074 -16.062 -12.453 1 94.06 53 ALA B CA 1
ATOM 1463 C C . ALA B 1 53 ? -3.932 -15.594 -11.547 1 94.06 53 ALA B C 1
ATOM 1465 O O . ALA B 1 53 ? -2.975 -14.977 -12.023 1 94.06 53 ALA B O 1
ATOM 1466 N N . ILE B 1 54 ? -4.012 -15.883 -10.281 1 94.56 54 ILE B N 1
ATOM 1467 C CA . ILE B 1 54 ? -2.975 -15.43 -9.359 1 94.56 54 ILE B CA 1
ATOM 1468 C C . ILE B 1 54 ? -1.646 -16.094 -9.711 1 94.56 54 ILE B C 1
ATOM 1470 O O . ILE B 1 54 ? -0.593 -15.461 -9.656 1 94.56 54 ILE B O 1
ATOM 1474 N N . GLY B 1 55 ? -1.701 -17.375 -10.031 1 93.5 55 GLY B N 1
ATOM 1475 C CA . GLY B 1 55 ? -0.482 -18.062 -10.445 1 93.5 55 GLY B CA 1
ATOM 1476 C C . GLY B 1 55 ? 0.184 -17.406 -11.641 1 93.5 55 GLY B C 1
ATOM 1477 O O . GLY B 1 55 ? 1.397 -17.188 -11.641 1 93.5 55 GLY B O 1
ATOM 1478 N N . LEU B 1 56 ? -0.606 -17.094 -12.625 1 93.75 56 LEU B N 1
ATOM 1479 C CA . LEU B 1 56 ? -0.104 -16.453 -13.836 1 93.75 56 LEU B CA 1
ATOM 1480 C C . LEU B 1 56 ? 0.493 -15.086 -13.516 1 93.75 56 LEU B C 1
ATOM 1482 O O . LEU B 1 56 ? 1.606 -14.781 -13.945 1 93.75 56 LEU B O 1
ATOM 1486 N N . VAL B 1 57 ? -0.214 -14.273 -12.773 1 94.88 57 VAL B N 1
ATOM 1487 C CA . VAL B 1 57 ? 0.218 -12.922 -12.453 1 94.88 57 VAL B CA 1
ATOM 1488 C C . VAL B 1 57 ? 1.52 -12.969 -11.656 1 94.88 57 VAL B C 1
ATOM 1490 O O . VAL B 1 57 ? 2.475 -12.258 -11.969 1 94.88 57 VAL B O 1
ATOM 1493 N N . LEU B 1 58 ? 1.56 -13.789 -10.617 1 94.5 58 LEU B N 1
ATOM 1494 C CA . LEU B 1 58 ? 2.717 -13.844 -9.734 1 94.5 58 LEU B CA 1
ATOM 1495 C C . LEU B 1 58 ? 3.936 -14.398 -10.469 1 94.5 58 LEU B C 1
ATOM 1497 O O . LEU B 1 58 ? 5.055 -13.922 -10.266 1 94.5 58 LEU B O 1
ATOM 1501 N N . THR B 1 59 ? 3.715 -15.375 -11.32 1 93.12 59 THR B N 1
ATOM 1502 C CA . THR B 1 59 ? 4.805 -15.906 -12.141 1 93.12 59 THR B CA 1
ATOM 1503 C C . THR B 1 59 ? 5.348 -14.82 -13.07 1 93.12 59 THR B C 1
ATOM 1505 O O . THR B 1 59 ? 6.562 -14.656 -13.195 1 93.12 59 THR B O 1
ATOM 1508 N N . THR B 1 60 ? 4.5 -14.156 -13.672 1 94.25 60 THR B N 1
ATOM 1509 C CA . THR B 1 60 ? 4.887 -13.117 -14.625 1 94.25 60 THR B CA 1
ATOM 1510 C C . THR B 1 60 ? 5.617 -11.977 -13.922 1 94.25 60 THR B C 1
ATOM 1512 O O . THR B 1 60 ? 6.676 -11.539 -14.375 1 94.25 60 THR B O 1
ATOM 1515 N N . VAL B 1 61 ? 5.074 -11.523 -12.773 1 94.75 61 VAL B N 1
ATOM 1516 C CA . VAL B 1 61 ? 5.648 -10.359 -12.102 1 94.75 61 VAL B CA 1
ATOM 1517 C C . VAL B 1 61 ? 7.035 -10.711 -11.562 1 94.75 61 VAL B C 1
ATOM 1519 O O . VAL B 1 61 ? 7.918 -9.852 -11.508 1 94.75 61 VAL B O 1
ATOM 1522 N N . ASN B 1 62 ? 7.246 -11.906 -11.18 1 91.81 62 ASN B N 1
ATOM 1523 C CA . ASN B 1 62 ? 8.562 -12.367 -10.758 1 91.81 62 ASN B CA 1
ATOM 1524 C C . ASN B 1 62 ? 9.594 -12.234 -11.875 1 91.81 62 ASN B C 1
ATOM 1526 O O . ASN B 1 62 ? 10.789 -12.086 -11.602 1 91.81 62 ASN B O 1
ATOM 1530 N N . GLN B 1 63 ? 9.156 -12.258 -13.086 1 91.81 63 GLN B N 1
ATOM 1531 C CA . GLN B 1 63 ? 10.047 -12.102 -14.227 1 91.81 63 GLN B CA 1
ATOM 1532 C C . GLN B 1 63 ? 10.281 -10.625 -14.539 1 91.81 63 GLN B C 1
ATOM 1534 O O . GLN B 1 63 ? 11.242 -10.273 -15.219 1 91.81 63 GLN B O 1
ATOM 1539 N N . VAL B 1 64 ? 9.445 -9.852 -14.102 1 95.12 64 VAL B N 1
ATOM 1540 C CA . VAL B 1 64 ? 9.453 -8.43 -14.438 1 95.12 64 VAL B CA 1
ATOM 1541 C C . VAL B 1 64 ? 10.281 -7.656 -13.414 1 95.12 64 VAL B C 1
ATOM 1543 O O . VAL B 1 64 ? 11.062 -6.781 -13.773 1 95.12 64 VAL B O 1
ATOM 1546 N N . PHE B 1 65 ? 10.102 -7.957 -12.117 1 96.56 65 PHE B N 1
ATOM 1547 C CA . PHE B 1 65 ? 10.773 -7.238 -11.039 1 96.56 65 PHE B CA 1
ATOM 1548 C C . PHE B 1 65 ? 12.266 -7.523 -11.047 1 96.56 65 PHE B C 1
ATOM 1550 O O . PHE B 1 65 ? 12.688 -8.664 -11.273 1 96.56 65 PHE B O 1
ATOM 1557 N N . GLN B 1 66 ? 13.016 -6.527 -10.875 1 96.69 66 GLN B N 1
ATOM 1558 C CA . GLN B 1 66 ? 14.461 -6.594 -10.648 1 96.69 66 GLN B CA 1
ATOM 1559 C C . GLN B 1 66 ? 14.828 -6.094 -9.258 1 96.69 66 GLN B C 1
ATOM 1561 O O . GLN B 1 66 ? 14.164 -5.207 -8.711 1 96.69 66 GLN B O 1
ATOM 1566 N N . ASP B 1 67 ? 15.883 -6.699 -8.633 1 96.31 67 ASP B N 1
ATOM 1567 C CA . ASP B 1 67 ? 16.406 -6.285 -7.336 1 96.31 67 ASP B CA 1
ATOM 1568 C C . ASP B 1 67 ? 15.305 -6.289 -6.277 1 96.31 67 ASP B C 1
ATOM 1570 O O . ASP B 1 67 ? 15.195 -5.352 -5.48 1 96.31 67 ASP B O 1
ATOM 1574 N N . PHE B 1 68 ? 14.555 -7.27 -6.344 1 97.06 68 PHE B N 1
ATOM 1575 C CA . PHE B 1 68 ? 13.414 -7.391 -5.441 1 97.06 68 PHE B CA 1
ATOM 1576 C C . PHE B 1 68 ? 13.883 -7.684 -4.02 1 97.06 68 PHE B C 1
ATOM 1578 O O . PHE B 1 68 ? 14.734 -8.547 -3.807 1 97.06 68 PHE B O 1
ATOM 1585 N N . ARG B 1 69 ? 13.273 -6.961 -3.006 1 96.94 69 ARG B N 1
ATOM 1586 C CA . ARG B 1 69 ? 13.578 -7.184 -1.598 1 96.94 69 ARG B CA 1
ATOM 1587 C C . ARG B 1 69 ? 12.367 -6.895 -0.721 1 96.94 69 ARG B C 1
ATOM 1589 O O . ARG B 1 69 ? 11.695 -5.871 -0.895 1 96.94 69 ARG B O 1
ATOM 1596 N N . TYR B 1 70 ? 12.18 -7.812 0.232 1 97.44 70 TYR B N 1
ATOM 1597 C CA . TYR B 1 70 ? 11.227 -7.504 1.292 1 97.44 70 TYR B CA 1
ATOM 1598 C C . TYR B 1 70 ? 11.883 -6.691 2.398 1 97.44 70 TYR B C 1
ATOM 1600 O O . TYR B 1 70 ? 13.086 -6.805 2.629 1 97.44 70 TYR B O 1
ATOM 1608 N N . HIS B 1 71 ? 11.094 -5.922 3.027 1 97.31 71 HIS B N 1
ATOM 1609 C CA . HIS B 1 71 ? 11.516 -5.098 4.152 1 97.31 71 HIS B CA 1
ATOM 1610 C C . HIS B 1 71 ? 10.672 -5.371 5.391 1 97.31 71 HIS B C 1
ATOM 1612 O O . HIS B 1 71 ? 10.727 -6.465 5.953 1 97.31 71 HIS B O 1
ATOM 1618 N N . ARG B 1 72 ? 9.898 -4.438 5.832 1 96.56 72 ARG B N 1
ATOM 1619 C CA . ARG B 1 72 ? 9.102 -4.613 7.043 1 96.56 72 ARG B CA 1
ATOM 1620 C C . ARG B 1 72 ? 7.875 -5.477 6.773 1 96.56 72 ARG B C 1
ATOM 1622 O O . ARG B 1 72 ? 7.363 -5.508 5.652 1 96.56 72 ARG B O 1
ATOM 1629 N N . SER B 1 73 ? 7.457 -6.16 7.75 1 97.12 73 SER B N 1
ATOM 1630 C CA . SER B 1 73 ? 6.184 -6.871 7.75 1 97.12 73 SER B CA 1
ATOM 1631 C C . SER B 1 73 ? 5.281 -6.395 8.883 1 97.12 73 SER B C 1
ATOM 1633 O O . SER B 1 73 ? 5.766 -6.012 9.945 1 97.12 73 SER B O 1
ATOM 1635 N N . PHE B 1 74 ? 4.016 -6.402 8.602 1 96.94 74 PHE B N 1
ATOM 1636 C CA . PHE B 1 74 ? 2.986 -5.977 9.547 1 96.94 74 PHE B CA 1
ATOM 1637 C C . PHE B 1 74 ? 1.892 -7.027 9.664 1 96.94 74 PHE B C 1
ATOM 1639 O O . PHE B 1 74 ? 1.483 -7.621 8.664 1 96.94 74 PHE B O 1
ATOM 1646 N N . VAL B 1 75 ? 1.402 -7.219 10.852 1 96.44 75 VAL B N 1
ATOM 1647 C CA . VAL B 1 75 ? 0.371 -8.234 11.055 1 96.44 75 VAL B CA 1
ATOM 1648 C C . VAL B 1 75 ? -0.883 -7.582 11.633 1 96.44 75 VAL B C 1
ATOM 1650 O O . VAL B 1 75 ? -0.792 -6.684 12.477 1 96.44 75 VAL B O 1
ATOM 1653 N N . SER B 1 76 ? -2.035 -8.055 11.141 1 96.25 76 SER B N 1
ATOM 1654 C CA . SER B 1 76 ? -3.305 -7.57 11.672 1 96.25 76 SER B CA 1
ATOM 1655 C C . SER B 1 76 ? -3.541 -8.07 13.094 1 96.25 76 SER B C 1
ATOM 1657 O O . SER B 1 76 ? -2.928 -9.055 13.516 1 96.25 76 SER B O 1
ATOM 1659 N N . GLU B 1 77 ? -4.41 -7.441 13.75 1 89.88 77 GLU B N 1
ATOM 1660 C CA . GLU B 1 77 ? -4.691 -7.785 15.141 1 89.88 77 GLU B CA 1
ATOM 1661 C C . GLU B 1 77 ? -5.227 -9.211 15.266 1 89.88 77 GLU B C 1
ATOM 1663 O O . GLU B 1 77 ? -4.898 -9.922 16.219 1 89.88 77 GLU B O 1
ATOM 1668 N N . ASP B 1 78 ? -6.059 -9.609 14.273 1 92.25 78 ASP B N 1
ATOM 1669 C CA . ASP B 1 78 ? -6.688 -10.922 14.359 1 92.25 78 ASP B CA 1
ATOM 1670 C C . ASP B 1 78 ? -5.738 -12.016 13.883 1 92.25 78 ASP B C 1
ATOM 1672 O O . ASP B 1 78 ? -6.098 -13.195 13.883 1 92.25 78 ASP B O 1
ATOM 1676 N N . GLY B 1 79 ? -4.586 -11.633 13.391 1 94 79 GLY B N 1
ATOM 1677 C CA . GLY B 1 79 ? -3.574 -12.594 12.992 1 94 79 GLY B CA 1
ATOM 1678 C C . GLY B 1 79 ? -3.873 -13.266 11.664 1 94 79 GLY B C 1
ATOM 1679 O O . GLY B 1 79 ? -3.232 -14.25 11.297 1 94 79 GLY B O 1
ATOM 1680 N N . HIS B 1 80 ? -4.836 -12.742 10.883 1 97 80 HIS B N 1
ATOM 1681 C CA . HIS B 1 80 ? -5.262 -13.422 9.664 1 97 80 HIS B CA 1
ATOM 1682 C C . HIS B 1 80 ? -4.758 -12.695 8.422 1 97 80 HIS B C 1
ATOM 1684 O O . HIS B 1 80 ? -5.004 -13.141 7.301 1 97 80 HIS B O 1
ATOM 1690 N N . SER B 1 81 ? -4.051 -11.578 8.656 1 98.06 81 SER B N 1
ATOM 1691 C CA . SER B 1 81 ? -3.559 -10.828 7.508 1 98.06 81 SER B CA 1
ATOM 1692 C C . SER B 1 81 ? -2.156 -10.289 7.758 1 98.06 81 SER B C 1
ATOM 1694 O O . SER B 1 81 ? -1.785 -10.023 8.906 1 98.06 81 SER B O 1
ATOM 1696 N N . VAL B 1 82 ? -1.416 -10.141 6.68 1 97.81 82 VAL B N 1
ATOM 1697 C CA . VAL B 1 82 ? -0.068 -9.586 6.754 1 97.81 82 VAL B CA 1
ATOM 1698 C C . VAL B 1 82 ? 0.149 -8.602 5.613 1 97.81 82 VAL B C 1
ATOM 1700 O O . VAL B 1 82 ? -0.442 -8.742 4.539 1 97.81 82 VAL B O 1
ATOM 1703 N N . VAL B 1 83 ? 0.833 -7.594 5.887 1 98.5 83 VAL B N 1
ATOM 1704 C CA . VAL B 1 83 ? 1.365 -6.684 4.879 1 98.5 83 VAL B CA 1
ATOM 1705 C C . VAL B 1 83 ? 2.881 -6.84 4.789 1 98.5 83 VAL B C 1
ATOM 1707 O O . VAL B 1 83 ? 3.58 -6.777 5.801 1 98.5 83 VAL B O 1
ATOM 1710 N N . LEU B 1 84 ? 3.344 -7.094 3.574 1 98.31 84 LEU B N 1
ATOM 1711 C CA . LEU B 1 84 ? 4.773 -7.215 3.303 1 98.31 84 LEU B CA 1
ATOM 1712 C C . LEU B 1 84 ? 5.262 -6.055 2.443 1 98.31 84 LEU B C 1
ATOM 1714 O O . LEU B 1 84 ? 4.848 -5.914 1.291 1 98.31 84 LEU B O 1
ATOM 1718 N N . GLU B 1 85 ? 6.082 -5.215 3.064 1 98.69 85 GLU B N 1
ATOM 1719 C CA . GLU B 1 85 ? 6.695 -4.109 2.342 1 98.69 85 GLU B CA 1
ATOM 1720 C C . GLU B 1 85 ? 7.828 -4.594 1.442 1 98.69 85 GLU B C 1
ATOM 1722 O O . GLU B 1 85 ? 8.633 -5.434 1.851 1 98.69 85 GLU B O 1
ATOM 1727 N N . PHE B 1 86 ? 7.871 -4.027 0.199 1 98.5 86 PHE B N 1
ATOM 1728 C CA . PHE B 1 86 ? 8.945 -4.477 -0.682 1 98.5 86 PHE B CA 1
ATOM 1729 C C . PHE B 1 86 ? 9.453 -3.328 -1.546 1 98.5 86 PHE B C 1
ATOM 1731 O O . PHE B 1 86 ? 8.812 -2.275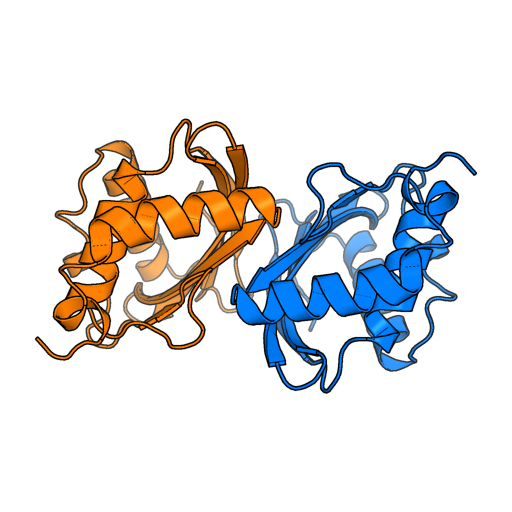 -1.626 1 98.5 86 PHE B O 1
ATOM 1738 N N . SER B 1 87 ? 10.586 -3.527 -2.133 1 98.56 87 SER B N 1
ATOM 1739 C CA . SER B 1 87 ? 11.117 -2.688 -3.203 1 98.56 87 SER B CA 1
ATOM 1740 C C . SER B 1 87 ? 11.531 -3.523 -4.41 1 98.56 87 SER B C 1
ATOM 1742 O O . SER B 1 87 ? 11.812 -4.719 -4.277 1 98.56 87 SER B O 1
ATOM 1744 N N . ALA B 1 88 ? 11.492 -2.898 -5.52 1 98.25 88 ALA B N 1
ATOM 1745 C CA . ALA B 1 88 ? 11.906 -3.502 -6.781 1 98.25 88 ALA B CA 1
ATOM 1746 C C . ALA B 1 88 ? 12.188 -2.434 -7.832 1 98.25 88 ALA B C 1
ATOM 1748 O O . ALA B 1 88 ? 12.047 -1.237 -7.566 1 98.25 88 ALA B O 1
ATOM 1749 N N . ALA B 1 89 ? 12.672 -2.844 -8.898 1 98.31 89 ALA B N 1
ATOM 1750 C CA . ALA B 1 89 ? 12.789 -2.01 -10.086 1 98.31 89 ALA B CA 1
ATOM 1751 C C . ALA B 1 89 ? 12.141 -2.686 -11.297 1 98.31 89 ALA B C 1
ATOM 1753 O O . ALA B 1 89 ? 12.086 -3.914 -11.367 1 98.31 89 ALA B O 1
ATOM 1754 N N . VAL B 1 90 ? 11.594 -1.869 -12.133 1 98 90 VAL B N 1
ATOM 1755 C CA . VAL B 1 90 ? 11.047 -2.318 -13.406 1 98 90 VAL B CA 1
ATOM 1756 C C . VAL B 1 90 ? 11.523 -1.394 -14.531 1 98 90 VAL B C 1
ATOM 1758 O O . VAL B 1 90 ? 11.211 -0.201 -14.531 1 98 90 VAL B O 1
ATOM 1761 N N . ASP B 1 91 ? 12.289 -1.975 -15.469 1 96.19 91 ASP B N 1
ATOM 1762 C CA . ASP B 1 91 ? 12.75 -1.219 -16.625 1 96.19 91 ASP B CA 1
ATOM 1763 C C . ASP B 1 91 ? 13.406 0.091 -16.203 1 96.19 91 ASP B C 1
ATOM 1765 O O . ASP B 1 91 ? 13.047 1.162 -16.703 1 96.19 91 ASP B O 1
ATOM 1769 N N . GLY B 1 92 ? 14.172 0.049 -15.227 1 96.31 92 GLY B N 1
ATOM 1770 C CA . GLY B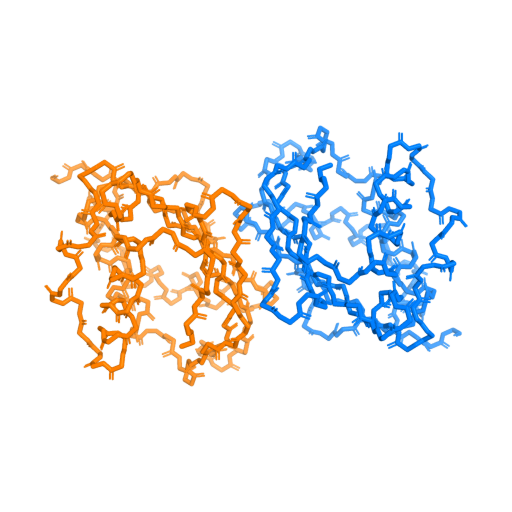 1 92 ? 14.977 1.176 -14.789 1 96.31 92 GLY B CA 1
ATOM 1771 C C . GLY B 1 92 ? 14.25 2.094 -13.82 1 96.31 92 GLY B C 1
ATOM 1772 O O . GLY B 1 92 ? 14.828 3.064 -13.328 1 96.31 92 GLY B O 1
ATOM 1773 N N . LYS B 1 93 ? 13.023 1.821 -13.555 1 97.88 93 LYS B N 1
ATOM 1774 C CA . LYS B 1 93 ? 12.258 2.609 -12.594 1 97.88 93 LYS B CA 1
ATOM 1775 C C . LYS B 1 93 ? 12.18 1.91 -11.242 1 97.88 93 LYS B C 1
ATOM 1777 O O . LYS B 1 93 ? 11.766 0.753 -11.156 1 97.88 93 LYS B O 1
ATOM 1782 N N . ALA B 1 94 ? 12.586 2.654 -10.258 1 97.81 94 ALA B N 1
ATOM 1783 C CA . ALA B 1 94 ? 12.477 2.115 -8.906 1 97.81 94 ALA B CA 1
ATOM 1784 C C . ALA B 1 94 ? 11.055 2.229 -8.383 1 97.81 94 ALA B C 1
ATOM 1786 O O . ALA B 1 94 ? 10.359 3.207 -8.664 1 97.81 94 ALA B O 1
ATOM 1787 N N . LEU B 1 95 ? 10.656 1.204 -7.66 1 98.31 95 LEU B N 1
ATOM 1788 C CA . LEU B 1 95 ? 9.359 1.298 -6.988 1 98.31 95 LEU B CA 1
ATOM 1789 C C . LEU B 1 95 ? 9.406 0.629 -5.617 1 98.31 95 LEU B C 1
ATOM 1791 O O . LEU B 1 95 ? 10.32 -0.148 -5.336 1 98.31 95 LEU B O 1
ATOM 1795 N N . LYS B 1 96 ? 8.594 1.071 -4.777 1 98.56 96 LYS B N 1
ATOM 1796 C CA . LYS B 1 96 ? 8.242 0.445 -3.506 1 98.56 96 LYS B CA 1
ATOM 1797 C C . LYS B 1 96 ? 6.793 -0.019 -3.5 1 98.56 96 LYS B C 1
ATOM 1799 O O . LYS B 1 96 ? 5.957 0.534 -4.219 1 98.56 96 LYS B O 1
ATOM 1804 N N . GLY B 1 97 ? 6.5 -1.049 -2.77 1 98.81 97 GLY B N 1
ATOM 1805 C CA . GLY B 1 97 ? 5.129 -1.531 -2.721 1 98.81 97 GLY B CA 1
ATOM 1806 C C . GLY B 1 97 ? 4.84 -2.391 -1.505 1 98.81 97 GLY B C 1
ATOM 1807 O O . GLY B 1 97 ? 5.66 -2.471 -0.587 1 98.81 97 GLY B O 1
ATOM 1808 N N . ILE B 1 98 ? 3.621 -2.936 -1.475 1 98.88 98 ILE B N 1
ATOM 1809 C CA . ILE B 1 98 ? 3.225 -3.895 -0.448 1 98.88 98 ILE B CA 1
ATOM 1810 C C . ILE B 1 98 ? 2.457 -5.047 -1.09 1 98.88 98 ILE B C 1
ATOM 1812 O O . ILE B 1 98 ? 1.72 -4.848 -2.057 1 98.88 98 ILE B O 1
ATOM 1816 N N . ASP B 1 99 ? 2.643 -6.223 -0.548 1 98.69 99 ASP B N 1
ATOM 1817 C CA . ASP B 1 99 ? 1.702 -7.336 -0.642 1 98.69 99 ASP B CA 1
ATOM 1818 C C . ASP B 1 99 ? 0.821 -7.418 0.603 1 98.69 99 ASP B C 1
ATOM 1820 O O . ASP B 1 99 ? 1.322 -7.613 1.713 1 98.69 99 ASP B O 1
ATOM 1824 N N . MET B 1 100 ? -0.417 -7.191 0.473 1 98.75 100 MET B N 1
ATOM 1825 C CA . MET B 1 100 ? -1.373 -7.406 1.555 1 98.75 100 MET B CA 1
ATOM 1826 C C . MET B 1 100 ? -2.102 -8.734 1.38 1 98.75 100 MET B C 1
ATOM 1828 O O . MET B 1 100 ? -2.834 -8.922 0.407 1 98.75 100 MET B O 1
ATOM 1832 N N . ILE B 1 101 ? -1.886 -9.602 2.318 1 98.62 101 ILE B N 1
ATOM 1833 C CA . ILE B 1 101 ? -2.35 -10.977 2.176 1 98.62 101 ILE B CA 1
ATOM 1834 C C . ILE B 1 101 ? -3.322 -11.312 3.303 1 98.62 101 ILE B C 1
ATOM 1836 O O . ILE B 1 101 ? -3.031 -11.07 4.477 1 98.62 101 ILE B O 1
ATOM 1840 N N . ARG B 1 102 ? -4.449 -11.82 2.949 1 98.62 102 ARG B N 1
ATOM 1841 C CA . ARG B 1 102 ? -5.398 -12.359 3.914 1 98.62 102 ARG B CA 1
ATOM 1842 C C . ARG B 1 102 ? -5.457 -13.883 3.824 1 98.62 102 ARG B C 1
ATOM 1844 O O . ARG B 1 102 ? -5.57 -14.445 2.73 1 98.62 102 ARG B O 1
ATOM 1851 N N . PHE B 1 103 ? -5.406 -14.523 4.98 1 98.38 103 PHE B N 1
ATOM 1852 C CA . PHE B 1 103 ? -5.461 -15.977 5.074 1 98.38 103 PHE B CA 1
ATOM 1853 C C . PHE B 1 103 ? -6.816 -16.438 5.602 1 98.38 103 PHE B C 1
ATOM 1855 O O . PHE B 1 103 ? -7.414 -15.766 6.449 1 98.38 103 PHE B O 1
ATOM 1862 N N . ASP B 1 104 ? -7.254 -17.547 5.105 1 97.94 104 ASP B N 1
ATOM 1863 C CA . ASP B 1 104 ? -8.438 -18.156 5.703 1 97.94 104 ASP B CA 1
ATOM 1864 C C . ASP B 1 104 ? -8.078 -18.953 6.953 1 97.94 104 ASP B C 1
ATOM 1866 O O . ASP B 1 104 ? -6.93 -18.938 7.395 1 97.94 104 ASP B O 1
ATOM 1870 N N . ASP B 1 105 ? -9.023 -19.594 7.539 1 96.56 105 ASP B N 1
ATOM 1871 C CA . ASP B 1 105 ? -8.836 -20.281 8.812 1 96.56 105 ASP B CA 1
ATOM 1872 C C . ASP B 1 105 ? -7.84 -21.438 8.68 1 96.56 105 ASP B C 1
ATOM 1874 O O . ASP B 1 105 ? -7.188 -21.812 9.648 1 96.56 105 ASP B O 1
ATOM 1878 N N . ALA B 1 106 ? -7.738 -21.969 7.5 1 97.19 106 ALA B N 1
ATOM 1879 C CA . ALA B 1 106 ? -6.82 -23.078 7.254 1 97.19 106 ALA B CA 1
ATOM 1880 C C . ALA B 1 106 ? -5.426 -22.562 6.902 1 97.19 106 ALA B C 1
ATOM 1882 O O . ALA B 1 106 ? -4.52 -23.359 6.625 1 97.19 106 ALA B O 1
ATOM 1883 N N . GLY B 1 107 ? -5.293 -21.234 6.848 1 97.56 107 GLY B N 1
ATOM 1884 C CA . GLY B 1 107 ? -3.994 -20.641 6.574 1 97.56 107 GLY B CA 1
ATOM 1885 C C . GLY B 1 107 ? -3.697 -20.5 5.094 1 97.56 107 GLY B C 1
ATOM 1886 O O . GLY B 1 107 ? -2.555 -20.266 4.703 1 97.56 107 GLY B O 1
ATOM 1887 N N . ARG B 1 108 ? -4.711 -20.688 4.336 1 98.31 108 ARG B N 1
ATOM 1888 C CA . ARG B 1 108 ? -4.516 -20.531 2.898 1 98.31 108 ARG B CA 1
ATOM 1889 C C . ARG B 1 108 ? -4.781 -19.078 2.477 1 98.31 108 ARG B C 1
ATOM 1891 O O . ARG B 1 108 ? -5.633 -18.406 3.055 1 98.31 108 ARG B O 1
ATOM 1898 N N . ILE B 1 109 ? -4.059 -18.656 1.452 1 98.44 109 ILE B N 1
ATOM 1899 C CA . ILE B 1 109 ? -4.223 -17.297 0.951 1 98.44 109 ILE B CA 1
ATOM 1900 C C . ILE B 1 109 ? -5.602 -17.141 0.314 1 98.44 109 ILE B C 1
ATOM 1902 O O . ILE B 1 109 ? -5.914 -17.812 -0.673 1 98.44 109 ILE B O 1
ATOM 1906 N N . ALA B 1 110 ? -6.387 -16.281 0.873 1 98.62 110 ALA B N 1
ATOM 1907 C CA . ALA B 1 110 ? -7.738 -16.031 0.376 1 98.62 110 ALA B CA 1
ATOM 1908 C C . ALA B 1 110 ? -7.789 -14.766 -0.469 1 98.62 110 ALA B C 1
ATOM 1910 O O . ALA B 1 110 ? -8.625 -14.648 -1.367 1 98.62 110 ALA B O 1
ATOM 1911 N N . GLU B 1 111 ? -6.996 -13.805 -0.147 1 98.62 111 GLU B N 1
ATOM 1912 C CA . GLU B 1 111 ? -6.867 -12.547 -0.885 1 98.62 111 GLU B CA 1
ATOM 1913 C C . GLU B 1 111 ? -5.406 -12.109 -0.97 1 98.62 111 GLU B C 1
ATOM 1915 O O . GLU B 1 111 ? -4.656 -12.234 0 1 98.62 111 GLU B O 1
ATOM 1920 N N . PHE B 1 112 ? -5.02 -11.656 -2.074 1 98.62 112 PHE B N 1
ATOM 1921 C CA . PHE B 1 112 ? -3.701 -11.094 -2.346 1 98.62 112 PHE B CA 1
ATOM 1922 C C . PHE B 1 112 ? -3.816 -9.758 -3.062 1 98.62 112 PHE B C 1
ATOM 1924 O O . PHE B 1 112 ? -4.254 -9.695 -4.211 1 98.62 112 PHE B O 1
ATOM 1931 N N . GLU B 1 113 ? -3.457 -8.688 -2.367 1 98.75 113 GLU B N 1
ATOM 1932 C CA . GLU B 1 113 ? -3.621 -7.332 -2.891 1 98.75 113 GLU B CA 1
ATOM 1933 C C . GLU B 1 113 ? -2.283 -6.602 -2.953 1 98.75 113 GLU B C 1
ATOM 1935 O O . GLU B 1 113 ? -1.516 -6.617 -1.987 1 98.75 113 GLU B O 1
ATOM 1940 N N . VAL B 1 114 ? -1.989 -5.992 -4.102 1 98.69 114 VAL B N 1
ATOM 1941 C CA . VAL B 1 114 ? -0.698 -5.348 -4.316 1 98.69 114 VAL B CA 1
ATOM 1942 C C . VAL B 1 114 ? -0.901 -3.855 -4.578 1 98.69 114 VAL B C 1
ATOM 1944 O O . VAL B 1 114 ? -1.824 -3.465 -5.293 1 98.69 114 VAL B O 1
ATOM 1947 N N . MET B 1 115 ? -0.105 -3.014 -3.951 1 98.81 115 MET B N 1
ATOM 1948 C CA . MET B 1 115 ? -0.015 -1.587 -4.242 1 98.81 115 MET B CA 1
ATOM 1949 C C . MET B 1 115 ? 1.435 -1.165 -4.453 1 98.81 115 MET B C 1
ATOM 1951 O O . MET B 1 115 ? 2.346 -1.725 -3.84 1 98.81 115 MET B O 1
ATOM 1955 N N . VAL B 1 116 ? 1.629 -0.177 -5.348 1 98.75 116 VAL B N 1
ATOM 1956 C CA . VAL B 1 116 ? 2.992 0.296 -5.574 1 98.75 116 VAL B CA 1
ATOM 1957 C C . VAL B 1 116 ? 2.99 1.814 -5.738 1 98.75 116 VAL B C 1
ATOM 1959 O O . VAL B 1 116 ? 1.96 2.41 -6.059 1 98.75 116 VAL B O 1
ATOM 1962 N N . ARG B 1 117 ? 4.102 2.369 -5.473 1 98.75 117 ARG B N 1
ATOM 1963 C CA . ARG B 1 117 ? 4.441 3.76 -5.754 1 98.75 117 ARG B CA 1
ATOM 1964 C C . ARG B 1 117 ? 5.867 3.879 -6.281 1 98.75 117 ARG B C 1
ATOM 1966 O O . ARG B 1 117 ? 6.688 2.979 -6.078 1 98.75 117 ARG B O 1
ATOM 1973 N N . PRO B 1 118 ? 6.234 5 -6.855 1 98.5 118 PRO B N 1
ATOM 1974 C CA . PRO B 1 118 ? 5.395 6.125 -7.27 1 98.5 118 PRO B CA 1
ATOM 1975 C C . PRO B 1 118 ? 4.645 5.852 -8.578 1 98.5 118 PRO B C 1
ATOM 1977 O O . PRO B 1 118 ? 4.699 4.738 -9.102 1 98.5 118 PRO B O 1
ATOM 1980 N N . ARG B 1 119 ? 3.918 6.828 -9.07 1 98 119 ARG B N 1
ATOM 1981 C CA . ARG B 1 119 ? 3.16 6.73 -10.312 1 98 119 ARG B CA 1
ATOM 1982 C C . ARG B 1 119 ? 4.039 6.219 -11.445 1 98 119 ARG B C 1
ATOM 1984 O O . ARG B 1 119 ? 3.613 5.363 -12.234 1 98 119 ARG B O 1
ATOM 1991 N N . SER B 1 120 ? 5.27 6.707 -11.539 1 97.56 120 SER B N 1
ATOM 1992 C CA . SER B 1 120 ? 6.176 6.297 -12.602 1 97.56 120 SER B CA 1
ATOM 1993 C C . SER B 1 120 ? 6.492 4.805 -12.516 1 97.56 120 SER B C 1
ATOM 1995 O O . SER B 1 120 ? 6.566 4.121 -13.539 1 97.56 120 SER B O 1
ATOM 1997 N N . GLY B 1 121 ? 6.738 4.32 -11.312 1 97.94 121 GLY B N 1
ATOM 1998 C CA . GLY B 1 121 ? 6.961 2.898 -11.109 1 97.94 121 GLY B CA 1
ATOM 1999 C C . GLY B 1 121 ? 5.758 2.051 -11.484 1 97.94 121 GLY B C 1
ATOM 2000 O O . GLY B 1 121 ? 5.906 0.998 -12.109 1 97.94 121 GLY B O 1
ATOM 2001 N N . LEU B 1 122 ? 4.578 2.531 -11.133 1 98.44 122 LEU B N 1
ATOM 2002 C CA . LEU B 1 122 ? 3.348 1.825 -11.477 1 98.44 122 LEU B CA 1
ATOM 2003 C C . LEU B 1 122 ? 3.164 1.752 -12.992 1 98.44 122 LEU B C 1
ATOM 2005 O O . LEU B 1 122 ? 2.754 0.717 -13.523 1 98.44 122 LEU B O 1
ATOM 2009 N N . GLU B 1 123 ? 3.482 2.824 -13.672 1 97.69 123 GLU B N 1
ATOM 2010 C CA . GLU B 1 123 ? 3.342 2.877 -15.125 1 97.69 123 GLU B CA 1
ATOM 2011 C C . GLU B 1 123 ? 4.305 1.912 -15.805 1 97.69 123 GLU B C 1
ATOM 2013 O O . GLU B 1 123 ? 3.939 1.237 -16.766 1 97.69 123 GLU B O 1
ATOM 2018 N N . ALA B 1 124 ? 5.496 1.898 -15.32 1 98.12 124 ALA B N 1
ATOM 2019 C CA . ALA B 1 124 ? 6.473 0.956 -15.859 1 98.12 124 ALA B CA 1
ATOM 2020 C C . ALA B 1 124 ? 6.02 -0.486 -15.641 1 98.12 124 ALA B C 1
ATOM 2022 O O . ALA B 1 124 ? 6.148 -1.324 -16.531 1 98.12 124 ALA B O 1
ATOM 2023 N N . LEU B 1 125 ? 5.531 -0.774 -14.445 1 98.06 125 LEU B N 1
ATOM 2024 C CA . LEU B 1 125 ? 5.02 -2.104 -14.125 1 98.06 125 LEU B CA 1
ATOM 2025 C C . LEU B 1 125 ? 3.852 -2.469 -15.031 1 98.06 125 LEU B C 1
ATOM 2027 O O . LEU B 1 125 ? 3.809 -3.568 -15.586 1 98.06 125 LEU B O 1
ATOM 2031 N N . ALA B 1 126 ? 2.922 -1.542 -15.195 1 97.69 126 ALA B N 1
ATOM 2032 C CA . ALA B 1 126 ? 1.748 -1.764 -16.031 1 97.69 126 ALA B CA 1
ATOM 2033 C C . ALA B 1 126 ? 2.154 -2.123 -17.469 1 97.69 126 ALA B C 1
ATOM 2035 O O . ALA B 1 126 ? 1.602 -3.051 -18.062 1 97.69 126 ALA B O 1
ATOM 2036 N N . ALA B 1 127 ? 3.08 -1.401 -17.969 1 97.44 127 ALA B N 1
ATOM 2037 C CA . ALA B 1 127 ? 3.549 -1.634 -19.344 1 97.44 127 ALA B CA 1
ATOM 2038 C C . ALA B 1 127 ? 4.203 -3.006 -19.469 1 97.44 127 ALA B C 1
ATOM 2040 O O . ALA B 1 127 ? 3.9 -3.762 -20.391 1 97.44 127 ALA B O 1
ATOM 2041 N N . ALA B 1 128 ? 5.031 -3.324 -18.547 1 97.44 128 ALA B N 1
ATOM 2042 C CA . ALA B 1 128 ? 5.766 -4.586 -18.594 1 97.44 128 ALA B CA 1
ATOM 2043 C C . ALA B 1 128 ? 4.824 -5.777 -18.453 1 97.44 128 ALA B C 1
ATOM 2045 O O . ALA B 1 128 ? 4.961 -6.777 -19.156 1 97.44 128 ALA B O 1
ATOM 2046 N N . MET B 1 129 ? 3.908 -5.668 -17.484 1 96.44 129 MET B N 1
ATOM 2047 C CA . MET B 1 129 ? 2.941 -6.742 -17.25 1 96.44 129 MET B CA 1
ATOM 2048 C C . MET B 1 129 ? 1.996 -6.879 -18.453 1 96.44 129 MET B C 1
ATOM 2050 O O . MET B 1 129 ? 1.684 -7.992 -18.875 1 96.44 129 MET B O 1
ATOM 2054 N N . GLY B 1 130 ? 1.545 -5.75 -18.906 1 95.25 130 GLY B N 1
ATOM 2055 C CA . GLY B 1 130 ? 0.651 -5.773 -20.062 1 95.25 130 GLY B CA 1
ATOM 2056 C C . GLY B 1 130 ? 1.237 -6.496 -21.266 1 95.25 130 GLY B C 1
ATOM 2057 O O . GLY B 1 130 ? 0.549 -7.281 -21.922 1 95.25 130 GLY B O 1
ATOM 2058 N N . ALA B 1 131 ? 2.459 -6.312 -21.531 1 93.69 131 ALA B N 1
ATOM 2059 C CA . ALA B 1 131 ? 3.162 -6.93 -22.656 1 93.69 131 ALA B CA 1
ATOM 2060 C C . ALA B 1 131 ? 3.191 -8.453 -22.516 1 93.69 131 ALA B C 1
ATOM 2062 O O . ALA B 1 131 ? 3.143 -9.172 -23.516 1 93.69 131 ALA B O 1
ATOM 2063 N N . ARG B 1 132 ? 3.191 -8.938 -21.312 1 93.75 132 ARG B N 1
ATOM 2064 C CA . ARG B 1 132 ? 3.387 -10.359 -21.062 1 93.75 132 ARG B CA 1
ATOM 2065 C C . ARG B 1 132 ? 2.051 -11.07 -20.891 1 93.75 132 ARG B C 1
ATOM 2067 O O . ARG B 1 132 ? 1.939 -12.266 -21.172 1 93.75 132 ARG B O 1
ATOM 2074 N N . LEU B 1 133 ? 1.055 -10.297 -20.422 1 94.5 133 LEU B N 1
ATOM 2075 C CA . LEU B 1 133 ? -0.21 -10.93 -20.062 1 94.5 133 LEU B CA 1
ATOM 2076 C C . LEU B 1 133 ? -1.251 -10.727 -21.156 1 94.5 133 LEU B C 1
ATOM 2078 O O . LEU B 1 133 ? -2.352 -11.281 -21.078 1 94.5 133 LEU B O 1
ATOM 2082 N N . ALA B 1 134 ? -0.935 -10.016 -22.156 1 90.38 134 ALA B N 1
ATOM 2083 C CA . ALA B 1 134 ? -1.882 -9.625 -23.203 1 90.38 134 ALA B CA 1
ATOM 2084 C C . ALA B 1 134 ? -2.514 -10.852 -23.859 1 90.38 134 ALA B C 1
ATOM 2086 O O . ALA B 1 134 ? -3.68 -10.82 -24.25 1 90.38 134 ALA B O 1
ATOM 2087 N N . SER B 1 135 ? -1.819 -11.938 -23.875 1 89.44 135 SER B N 1
ATOM 2088 C CA . SER B 1 135 ? -2.316 -13.133 -24.547 1 89.44 135 SER B CA 1
ATOM 2089 C C . SER B 1 135 ? -3.025 -14.07 -23.578 1 89.44 135 SER B C 1
ATOM 2091 O O . SER B 1 135 ? -3.523 -15.125 -23.984 1 89.44 135 SER B O 1
ATOM 2093 N N . GLN B 1 136 ? -3.027 -13.742 -22.359 1 90.81 136 GLN B N 1
ATOM 2094 C CA . GLN B 1 136 ? -3.584 -14.625 -21.344 1 90.81 136 GLN B CA 1
ATOM 2095 C C . GLN B 1 136 ? -4.781 -13.977 -20.656 1 90.81 136 GLN B C 1
ATOM 2097 O O . GLN B 1 136 ? -5 -14.172 -19.453 1 90.81 136 GLN B O 1
ATOM 2102 N N . LYS B 1 137 ? -5.555 -13.234 -21.375 1 87.5 137 LYS B N 1
ATOM 2103 C CA . LYS B 1 137 ? -6.668 -12.477 -20.812 1 87.5 137 LYS B CA 1
ATOM 2104 C C . LYS B 1 137 ? -7.742 -13.414 -20.266 1 87.5 137 LYS B C 1
ATOM 2106 O O . LYS B 1 137 ? -8.359 -13.133 -19.234 1 87.5 137 LYS B O 1
ATOM 2111 N N . ASP B 1 138 ? -7.883 -14.461 -20.938 1 88.94 138 ASP B N 1
ATOM 2112 C CA . ASP B 1 138 ? -8.898 -15.422 -20.516 1 88.94 138 ASP B CA 1
ATOM 2113 C C . ASP B 1 138 ? -8.555 -16.031 -19.156 1 88.94 138 ASP B C 1
ATOM 2115 O O . ASP B 1 138 ? -9.445 -16.25 -18.328 1 88.94 138 ASP B O 1
ATOM 2119 N N . VAL B 1 139 ? -7.395 -16.312 -18.953 1 89.38 139 VAL B N 1
ATOM 2120 C CA . VAL B 1 139 ? -6.945 -16.859 -17.672 1 89.38 139 VAL B CA 1
ATOM 2121 C C . VAL B 1 139 ? -7.117 -15.812 -16.578 1 89.38 139 VAL B C 1
ATOM 2123 O O . VAL B 1 139 ? -7.602 -16.125 -15.484 1 89.38 139 VAL B O 1
ATOM 2126 N N . LEU B 1 140 ? -6.879 -14.547 -16.844 1 90.44 140 LEU B N 1
ATOM 2127 C CA . LEU B 1 140 ? -6.895 -13.461 -15.875 1 90.44 140 LEU B CA 1
ATOM 2128 C C . LEU B 1 140 ? -8.312 -13.195 -15.383 1 90.44 140 LEU B C 1
ATOM 2130 O O . LEU B 1 140 ? -8.523 -12.914 -14.203 1 90.44 140 LEU B O 1
ATOM 2134 N N . THR B 1 141 ? -9.234 -13.383 -16.312 1 87.06 141 THR B N 1
ATOM 2135 C CA . THR B 1 141 ? -10.602 -13.023 -15.977 1 87.06 141 THR B CA 1
ATOM 2136 C C . THR B 1 141 ? -11.375 -14.227 -15.445 1 87.06 141 THR B C 1
ATOM 2138 O O . THR B 1 141 ? -12.547 -14.117 -15.094 1 87.06 141 THR B O 1
ATOM 2141 N N . GLY B 1 142 ? -10.695 -15.336 -15.391 1 82.62 142 GLY B N 1
ATOM 2142 C CA . GLY B 1 142 ? -11.336 -16.547 -14.906 1 82.62 142 GLY B CA 1
ATOM 2143 C C . GLY B 1 142 ? -12.219 -17.219 -15.945 1 82.62 142 GLY B C 1
ATOM 2144 O O . GLY B 1 142 ? -13.117 -17.984 -15.602 1 82.62 142 GLY B O 1
ATOM 2145 N N . ALA B 1 143 ? -12.102 -16.781 -17.156 1 79.38 143 ALA B N 1
ATOM 2146 C CA . ALA B 1 143 ? -12.922 -17.328 -18.234 1 79.38 143 ALA B CA 1
ATOM 2147 C C . ALA B 1 143 ? -12.344 -18.641 -18.766 1 79.38 143 ALA B C 1
ATOM 2149 O O . ALA B 1 143 ? -13.008 -19.375 -19.5 1 79.38 143 ALA B O 1
ATOM 2150 N N . ALA B 1 144 ? -11.227 -19.031 -18.438 1 72.31 144 ALA B N 1
ATOM 2151 C CA . ALA B 1 144 ? -10.641 -20.281 -18.906 1 72.31 144 ALA B CA 1
ATOM 2152 C C . ALA B 1 144 ? -11.039 -21.453 -18.016 1 72.31 144 ALA B C 1
ATOM 2154 O O . ALA B 1 144 ? -11.242 -21.281 -16.812 1 72.31 144 ALA B O 1
#

Radius of gyration: 18.8 Å; Cα contacts (8 Å, |Δi|>4): 641; chains: 2; bounding box: 33×53×48 Å

Sequence (288 aa):
MTTTNLIPAAQASLEAWHQMLANGSMAGLDAIVADEVVFRSPVAHTPYPGRAAIGLVLTTVNQVFQDFRYHRSFVSEDGHSVVLEFSAAVDGKALKGIDMIRFDDAGRIAEFEVMVRPRSGLEALAAAMGARLASQKDVLTGAAMTTTNLIPAAQASLEAWHQMLANGSMAGLDAIVADEVVFRSPVAHTPYPGRAAIGLVLTTVNQVFQDFRYHRSFVSEDGHSVVLEFSAAVDGKALKGIDMIRFDDAGRIAEFEVMVRPRSGLEALAAAMGARLASQKDVLTGAA

Nearest PDB structures (foldseek):
  3mso-assembly1_B  TM=9.723E-01  e=8.840E-19  Pseudomonas aeruginosa
  3f8x-assembly2_C  TM=9.496E-01  e=1.160E-14  Pectobacterium atrosepticum SCRI1043
  3flj-assembly1_A-2  TM=9.226E-01  e=8.537E-13  Ruegeria pomeroyi DSS-3
  5cxo-assembly1_A  TM=7.919E-01  e=9.355E-07  Streptomyces albus
  6w3g-assembly2_B  TM=6.571E-01  e=9.444E-05  synthetic construct

Solvent-accessible surface area (backbone atoms only — not comparable to full-atom values): 14412 Å² total; per-residue (Å²): 129,84,64,84,57,43,42,68,51,33,45,55,32,49,51,51,49,54,48,27,63,75,68,74,41,69,84,66,48,73,82,33,42,33,76,77,15,36,30,36,46,34,54,44,78,70,63,23,42,25,56,67,16,42,51,51,50,54,55,49,47,64,71,53,48,36,82,66,44,78,67,61,51,23,37,23,85,86,15,44,32,38,36,38,31,33,37,30,27,30,95,88,30,62,28,40,34,36,43,38,36,32,36,45,96,79,12,22,34,37,33,41,36,39,32,40,19,16,45,66,24,43,51,41,44,48,52,57,48,46,74,70,43,66,87,43,52,46,42,36,69,48,70,103,127,85,66,84,57,42,42,68,52,33,45,53,33,52,51,51,50,53,50,27,62,74,68,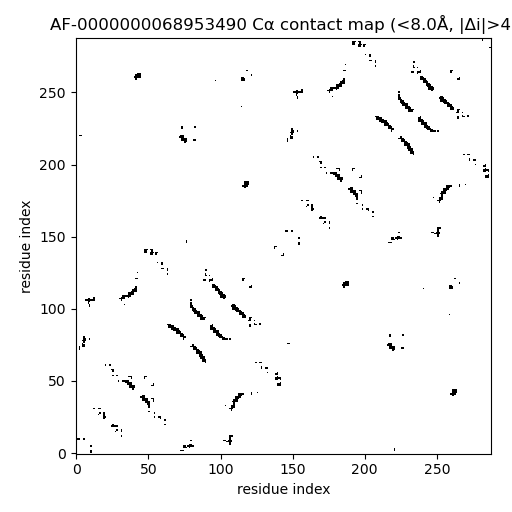73,42,69,84,67,48,72,82,31,42,32,76,77,15,34,29,34,46,35,56,43,78,70,62,22,41,25,56,67,16,42,51,51,51,54,55,50,47,62,70,54,49,37,83,68,42,78,67,60,52,24,36,23,86,85,15,42,32,37,37,38,32,33,36,30,28,30,95,88,30,62,28,40,33,36,43,38,36,33,36,45,95,79,12,22,35,38,33,41,36,38,32,39,18,16,44,68,22,43,51,42,43,47,52,57,48,47,71,70,42,66,85,44,51,46,42,36,69,49,71,102

Organism: Cupriavidus necator (strain ATCC 17699 / DSM 428 / KCTC 22496 / NCIMB 10442 / H16 / Stanier 337) (NCBI:txid381666)

InterPro domains:
  IPR032710 NTF2-like domain superfamily [SSF54427] (9-118)
  IPR037401 SnoaL-like domain [PF12680] (15-111)

pLDDT: mean 93.9, std 8.86, range [34.06, 98.88]

Secondary structure (DSSP, 8-state):
---TTS-HHHHHHHHHHHHHHHHT--TTHHHHEEEEEEEE-SS-SSPEEHHHHHHHHHHHHHHH-EEEEEEEEEEETTSSEE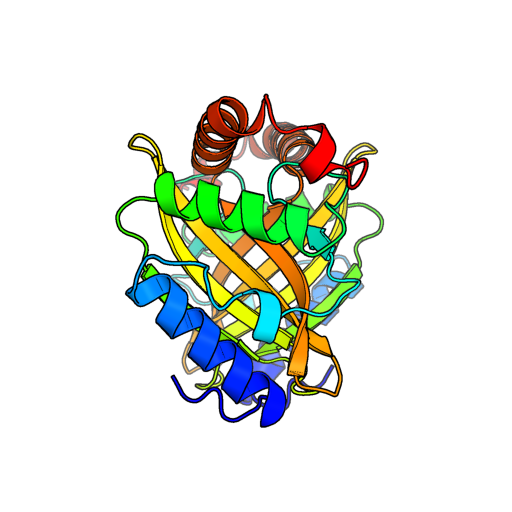EEEEEEEETTEEEEEEEEEEE-TTS-EEEEEEEEESHHHHHHHHHHHHHHHGGGHHHHTT--/---TTS-HHHHHHHHHHHHHHHHT--TTHHHHEEEEEEEE-SS-SSPEEHHHHHHHHHHHHHHH-EEEEEEEEEEETTSSEEEEEEEEEETTEEEEEEEEEEE-TTS-EEEEEEEEESHHHHHHHHHHHHHHHGGGHHHHTT--